Protein AF-A0A3D6C7Y3-F1 (afdb_monomer)

pLDDT: mean 79.07, std 19.81, range [39.28, 98.31]

Secondary structure (DSSP, 8-state):
---PPPP------HHHHHHHHHHHHHHHHHHTTSS------------HHHHHHHHHHHHHHHHHHTT-HHHHHHHHHHHHHH-SSHHHHHHHHHHHHHHHHHH--SHHHHHHHHHHHHHHHHHHHHTTTS--SS-TTTHHHHT--S----HHHHHHHHHHHHHHHHHHHHHHHHHHHHHHHHHHHHHHHHHHHHHHHHHHHHHHHHHHHHHHHHHHHHHH-

Foldseek 3Di:
DDDDDDDDPDDDDPVVVVVVVVVVVVVVVVVVVPDDDDDDPPPDPDPPLLVVLVVLLVVLLVCVVVVVLVSSLVSLVCCLVDRPDPLSNLLSQLLNLLSQLLPDPALVSNVVSVVSNVVSVVVLVVVLVPPPDDDDPCNVVSVDDPRPHDVVSVVSSVVSNVVRVVVVVVVVVVVVVVVVVVVVVVVVVVVVVVVVVVVVVVVVVVVVVVVVVVVVVVVVD

Sequence (221 aa):
MTVRLPKRDIMRTPCDFLKLALTAVMMAVLGAMLSGCALRDFISLEPAAVTSDRAAFESAQAAFLAGNLSSARKTFGRLSAAASLPEIRRSARYGLACADMVQAEDTEGFQTAVESFLQVISDSVNDLGTGLGGDSEASKRSQKSFPKADPVLLARGLSRGMALTCQARKADRKKLSAGQAKEKKWKKERAKMQHLIDTLQHQITVLERIDQERQEKRRVQ

Mean predicted aligned error: 15.57 Å

Nearest PDB structures (foldseek):
  8re8-assembly1_A  TM=7.139E-01  e=1.031E+00  Homo sapiens
  4j8e-assembly1_A  TM=4.055E-01  e=5.910E-01  Rattus norvegicus
  8qn4-assembly1_D  TM=6.972E-01  e=6.125E+00  Escherichia coli K-12

Structure (mmCIF, N/CA/C/O backbone):
data_AF-A0A3D6C7Y3-F1
#
_entry.id   AF-A0A3D6C7Y3-F1
#
loop_
_atom_site.group_PDB
_atom_site.id
_atom_site.type_symbol
_atom_site.label_atom_id
_atom_site.label_alt_id
_atom_site.label_comp_id
_atom_site.label_asym_id
_atom_site.label_entity_id
_atom_site.label_seq_id
_atom_site.pdbx_PDB_ins_code
_atom_site.Cartn_x
_atom_site.Cartn_y
_atom_site.Cartn_z
_atom_site.occupancy
_atom_site.B_iso_or_equiv
_atom_site.auth_seq_id
_atom_site.auth_comp_id
_atom_site.auth_asym_id
_atom_site.auth_atom_id
_atom_site.pdbx_PDB_model_num
ATOM 1 N N . MET A 1 1 ? -59.466 6.194 -12.970 1.00 39.31 1 MET A N 1
ATOM 2 C CA . MET A 1 1 ? -58.570 6.159 -14.145 1.00 39.31 1 MET A CA 1
ATOM 3 C C . MET A 1 1 ? -57.132 6.134 -13.652 1.00 39.31 1 MET A C 1
ATOM 5 O O . MET A 1 1 ? -56.624 7.152 -13.209 1.00 39.31 1 MET A O 1
ATOM 9 N N . THR A 1 2 ? -56.519 4.955 -13.620 1.00 39.28 2 THR A N 1
ATOM 10 C CA . THR A 1 2 ? -55.162 4.721 -13.104 1.00 39.28 2 THR A CA 1
ATOM 11 C C . THR A 1 2 ? -54.246 4.375 -14.273 1.00 39.28 2 THR A C 1
ATOM 13 O O . THR A 1 2 ? -54.358 3.309 -14.873 1.00 39.28 2 THR A O 1
ATOM 16 N N . VAL A 1 3 ? -53.356 5.302 -14.625 1.00 46.69 3 VAL A N 1
ATOM 17 C CA . VAL A 1 3 ? -52.372 5.131 -15.701 1.00 46.69 3 VAL A CA 1
ATOM 18 C C . VAL A 1 3 ? -51.190 4.324 -15.157 1.00 46.69 3 VAL A C 1
ATOM 20 O O . VAL A 1 3 ? -50.471 4.785 -14.273 1.00 46.69 3 VAL A O 1
ATOM 23 N N . ARG A 1 4 ? -50.997 3.100 -15.665 1.00 46.06 4 ARG A N 1
ATOM 24 C CA . ARG A 1 4 ? -49.794 2.286 -15.424 1.00 46.06 4 ARG A CA 1
ATOM 25 C C . ARG A 1 4 ? -48.705 2.701 -16.413 1.00 46.06 4 ARG A C 1
ATOM 27 O O . ARG A 1 4 ? -48.890 2.560 -17.617 1.00 46.06 4 ARG A O 1
ATOM 34 N N . LEU A 1 5 ? -47.569 3.172 -15.904 1.00 48.09 5 LEU A N 1
ATOM 35 C CA . LEU A 1 5 ? -46.358 3.396 -16.698 1.00 48.09 5 LEU A CA 1
ATOM 36 C C . LEU A 1 5 ? -45.548 2.090 -16.843 1.00 48.09 5 LEU A C 1
ATOM 38 O O . LEU A 1 5 ? -45.507 1.293 -15.900 1.00 48.09 5 LEU A O 1
ATOM 42 N N . PRO A 1 6 ? -44.897 1.857 -17.999 1.00 54.91 6 PRO A N 1
ATOM 43 C CA . PRO A 1 6 ? -44.146 0.635 -18.263 1.00 54.91 6 PRO A CA 1
ATOM 44 C C . PRO A 1 6 ? -42.799 0.602 -17.526 1.00 54.91 6 PRO A C 1
ATOM 46 O O . PRO A 1 6 ? -42.062 1.589 -17.474 1.00 54.91 6 PRO A O 1
ATOM 49 N N . LYS A 1 7 ? -42.468 -0.584 -16.997 1.00 48.09 7 LYS A N 1
ATOM 50 C CA . LYS A 1 7 ? -41.145 -0.949 -16.474 1.00 48.09 7 LYS A CA 1
ATOM 51 C C . LYS A 1 7 ? -40.099 -0.797 -17.580 1.00 48.09 7 LYS A C 1
ATOM 53 O O . LYS A 1 7 ? -40.142 -1.507 -18.579 1.00 48.09 7 LYS A O 1
ATOM 58 N N . ARG A 1 8 ? -39.150 0.114 -17.376 1.00 47.12 8 ARG A N 1
ATOM 59 C CA . ARG A 1 8 ? -37.901 0.176 -18.136 1.00 47.12 8 ARG A CA 1
ATOM 60 C C . ARG A 1 8 ? -36.872 -0.712 -17.442 1.00 47.12 8 ARG A C 1
ATOM 62 O O . ARG A 1 8 ? -36.285 -0.305 -16.443 1.00 47.12 8 ARG A O 1
ATOM 69 N N . ASP A 1 9 ? -36.663 -1.908 -17.980 1.00 53.47 9 ASP A N 1
ATOM 70 C CA . ASP A 1 9 ? -35.487 -2.724 -17.680 1.00 53.47 9 ASP A CA 1
ATOM 71 C C . ASP A 1 9 ? -34.279 -2.106 -18.398 1.00 53.47 9 ASP A C 1
ATOM 73 O O . ASP A 1 9 ? -34.023 -2.353 -19.574 1.00 53.47 9 ASP A O 1
ATOM 77 N N . ILE A 1 10 ? -33.565 -1.226 -17.691 1.00 52.97 10 ILE A N 1
ATOM 78 C CA .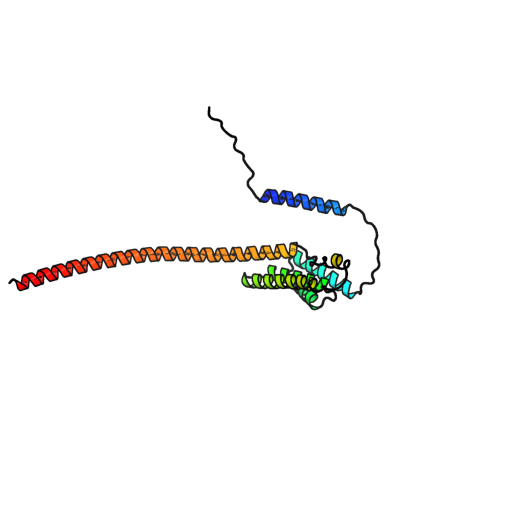 ILE A 1 10 ? -32.315 -0.628 -18.166 1.00 52.97 10 ILE A CA 1
ATOM 79 C C . ILE A 1 10 ? -31.157 -1.468 -17.624 1.00 52.97 10 ILE A C 1
ATOM 81 O O . ILE A 1 10 ? -30.874 -1.488 -16.427 1.00 52.97 10 ILE A O 1
ATOM 85 N N . MET A 1 11 ? -30.554 -2.195 -18.562 1.00 46.12 11 MET A N 1
ATOM 86 C CA . MET A 1 11 ? -29.271 -2.901 -18.553 1.00 46.12 11 MET A CA 1
ATOM 87 C C . MET A 1 11 ? -28.402 -2.733 -17.294 1.00 46.12 11 MET A C 1
ATOM 89 O O . MET A 1 11 ? -27.736 -1.721 -17.075 1.00 46.12 11 MET A O 1
ATOM 93 N N . ARG A 1 12 ? -28.330 -3.817 -16.514 1.00 53.81 12 ARG A N 1
ATOM 94 C CA . ARG A 1 12 ? -27.276 -4.087 -15.534 1.00 53.81 12 ARG A CA 1
ATOM 95 C C . ARG A 1 12 ? -26.098 -4.747 -16.247 1.00 53.81 12 ARG A C 1
ATOM 97 O O . ARG A 1 12 ? -26.165 -5.927 -16.554 1.00 53.81 12 ARG A O 1
ATOM 104 N N . THR A 1 13 ? -25.017 -4.011 -16.465 1.00 56.59 13 THR A N 1
ATOM 105 C CA . THR A 1 13 ? -23.690 -4.262 -15.869 1.00 56.59 13 THR A CA 1
ATOM 106 C C . THR A 1 13 ? -22.622 -3.446 -16.614 1.00 56.59 13 THR A C 1
ATOM 108 O O . THR A 1 13 ? -22.664 -3.331 -17.836 1.00 56.59 13 THR A O 1
ATOM 111 N N . PRO A 1 14 ? -21.623 -2.886 -15.907 1.00 56.28 14 PRO A N 1
ATOM 112 C CA . PRO A 1 14 ? -20.542 -2.101 -16.519 1.00 56.28 14 PRO A CA 1
ATOM 113 C C . PRO A 1 14 ? -19.601 -2.926 -17.422 1.00 56.28 14 PRO A C 1
ATOM 115 O O . PRO A 1 14 ? -18.703 -2.368 -18.048 1.00 56.28 14 PRO A O 1
ATOM 118 N N . CYS A 1 15 ? -19.791 -4.245 -17.509 1.00 55.44 15 CYS A N 1
ATOM 119 C CA . CYS A 1 15 ? -18.957 -5.140 -18.307 1.00 55.44 15 CYS A CA 1
ATOM 120 C C . CYS A 1 15 ? -19.287 -5.113 -19.807 1.00 55.44 15 CYS A C 1
ATOM 122 O O . CYS A 1 15 ? -18.389 -5.342 -20.617 1.00 55.44 15 CYS A O 1
ATOM 124 N N . ASP A 1 16 ? -20.525 -4.798 -20.194 1.00 54.44 16 ASP A N 1
ATOM 125 C CA . ASP A 1 16 ? -20.931 -4.848 -21.606 1.00 54.44 16 ASP A CA 1
ATOM 126 C C . ASP A 1 16 ? -20.504 -3.595 -22.385 1.00 54.44 16 ASP A C 1
ATOM 128 O O . ASP A 1 16 ? -20.113 -3.688 -23.549 1.00 54.44 16 ASP A O 1
ATOM 132 N N . PHE A 1 17 ? -20.427 -2.440 -21.713 1.00 60.09 17 PHE A N 1
ATOM 133 C CA . PHE A 1 17 ? -19.836 -1.224 -22.286 1.00 60.09 17 PHE A CA 1
ATOM 134 C C . PHE A 1 17 ? -18.340 -1.384 -22.581 1.00 60.09 17 PHE A C 1
ATOM 136 O O . PHE A 1 17 ? -17.848 -0.878 -23.590 1.00 60.09 17 PHE A O 1
ATOM 143 N N . LEU A 1 18 ? -17.618 -2.132 -21.739 1.00 63.94 18 LEU A N 1
ATOM 144 C CA . LEU A 1 18 ? -16.188 -2.371 -21.924 1.00 63.94 18 LEU A CA 1
ATOM 145 C C . LEU A 1 18 ? -15.916 -3.283 -23.129 1.00 63.94 18 LEU A C 1
ATOM 147 O O . LEU A 1 18 ? -14.956 -3.059 -23.864 1.00 63.94 18 LEU A O 1
ATOM 151 N N . LYS A 1 19 ? -16.786 -4.273 -23.374 1.00 68.75 19 LYS A N 1
ATOM 152 C CA . LYS A 1 19 ? -16.680 -5.160 -24.542 1.00 68.75 19 LYS A CA 1
ATOM 153 C C . LYS A 1 19 ? -16.925 -4.410 -25.849 1.00 68.75 19 LYS A C 1
ATOM 155 O O . LYS A 1 19 ? -16.157 -4.601 -26.787 1.00 68.75 19 LYS A O 1
ATOM 160 N N . LEU A 1 20 ? -17.925 -3.523 -25.890 1.00 65.69 20 LEU A N 1
ATOM 161 C CA . LEU A 1 20 ? -18.235 -2.738 -27.090 1.00 65.69 20 LEU A CA 1
ATOM 162 C C . LEU A 1 20 ? -17.114 -1.741 -27.436 1.00 65.69 20 LEU A C 1
ATOM 164 O O . LEU A 1 20 ? -16.733 -1.604 -28.601 1.00 65.69 20 LEU A O 1
ATOM 168 N N . ALA A 1 21 ? -16.542 -1.087 -26.417 1.00 68.62 21 ALA A N 1
ATOM 169 C CA . ALA A 1 21 ? -15.419 -0.167 -26.589 1.00 68.62 21 ALA A CA 1
ATOM 170 C C . ALA A 1 21 ? -14.150 -0.892 -27.075 1.00 68.62 21 ALA A C 1
ATOM 172 O O . ALA A 1 21 ? -13.460 -0.400 -27.967 1.00 68.62 21 ALA A O 1
ATOM 173 N N . LEU A 1 22 ? -13.873 -2.092 -26.552 1.00 66.69 22 LEU A N 1
ATOM 174 C CA . LEU A 1 22 ? -12.713 -2.889 -26.955 1.00 66.69 22 LEU A CA 1
ATOM 175 C C . LEU A 1 22 ? -12.826 -3.373 -28.411 1.00 66.69 22 LEU A C 1
ATOM 177 O O . LEU A 1 22 ? -11.847 -3.320 -29.154 1.00 66.69 22 LEU A O 1
ATOM 181 N N . THR A 1 23 ? -14.021 -3.780 -28.852 1.00 72.06 23 THR A N 1
ATOM 182 C CA . THR A 1 23 ? -14.244 -4.188 -30.250 1.00 72.06 23 THR A CA 1
ATOM 183 C C . THR A 1 23 ? -14.098 -3.028 -31.236 1.00 72.06 23 THR A C 1
ATOM 185 O O . THR A 1 23 ? -13.557 -3.223 -32.323 1.00 72.06 23 THR A O 1
ATOM 188 N N . ALA A 1 24 ? -14.504 -1.810 -30.857 1.00 67.31 24 ALA A N 1
ATOM 189 C CA . ALA A 1 24 ? -14.363 -0.632 -31.714 1.00 67.31 24 ALA A CA 1
ATOM 190 C C . ALA A 1 24 ? -12.891 -0.217 -31.904 1.00 67.31 24 ALA A C 1
ATOM 192 O O . ALA A 1 24 ? -12.481 0.117 -33.016 1.00 67.31 24 ALA A O 1
ATOM 193 N N . VAL A 1 25 ? -12.072 -0.304 -30.849 1.00 70.12 25 VAL A N 1
ATOM 194 C CA . VAL A 1 25 ? -10.633 0.008 -30.922 1.00 70.12 25 VAL A CA 1
ATOM 195 C C . VAL A 1 25 ? -9.879 -1.028 -31.762 1.00 70.12 25 VAL A C 1
ATOM 197 O O . VAL A 1 25 ? -9.045 -0.655 -32.583 1.00 70.12 25 VAL A O 1
ATOM 200 N N . MET A 1 26 ? -10.212 -2.317 -31.638 1.00 68.38 26 MET A N 1
ATOM 201 C CA . MET A 1 26 ? -9.570 -3.372 -32.436 1.00 68.38 26 MET A CA 1
ATOM 202 C C . MET A 1 26 ? -9.864 -3.240 -33.938 1.00 68.38 26 MET A C 1
ATOM 204 O O . MET A 1 26 ? -8.968 -3.445 -34.756 1.00 68.38 26 MET A O 1
ATOM 208 N N . MET A 1 27 ? -11.080 -2.826 -34.315 1.00 65.38 27 MET A N 1
ATOM 209 C CA . MET A 1 27 ? -11.428 -2.581 -35.723 1.00 65.38 27 MET A CA 1
ATOM 210 C C . MET A 1 27 ? -10.726 -1.338 -36.296 1.00 65.38 27 MET A C 1
ATOM 212 O O . MET A 1 27 ? -10.331 -1.345 -37.461 1.00 65.38 27 MET A O 1
ATOM 216 N N . ALA A 1 28 ? -10.493 -0.301 -35.483 1.00 58.28 28 ALA A N 1
ATOM 217 C CA . ALA A 1 28 ? -9.734 0.880 -35.902 1.00 58.28 28 ALA A CA 1
ATOM 218 C C . ALA A 1 28 ? -8.243 0.573 -36.147 1.00 58.28 28 ALA A C 1
ATOM 220 O O . ALA A 1 28 ? -7.638 1.128 -37.064 1.00 58.28 28 ALA A O 1
ATOM 221 N N . VAL A 1 29 ? -7.656 -0.349 -35.376 1.00 57.28 29 VAL A N 1
ATOM 222 C CA . VAL A 1 29 ? -6.251 -0.763 -35.537 1.00 57.28 29 VAL A CA 1
ATOM 223 C C . VAL A 1 29 ? -6.059 -1.667 -36.762 1.00 57.28 29 VAL A C 1
ATOM 225 O O . VAL A 1 29 ? -5.055 -1.527 -37.459 1.00 57.28 29 VAL A O 1
ATOM 228 N N . LEU A 1 30 ? -7.030 -2.530 -37.095 1.00 55.56 30 LEU A N 1
ATOM 229 C CA . LEU A 1 30 ? -6.968 -3.327 -38.330 1.00 55.56 30 LEU A CA 1
ATOM 230 C C . LEU A 1 30 ? -7.127 -2.476 -39.604 1.00 55.56 30 LEU A C 1
ATOM 232 O O . LEU A 1 30 ? -6.515 -2.794 -40.621 1.00 55.56 30 LEU A O 1
ATOM 236 N N . GLY A 1 31 ? -7.890 -1.378 -39.555 1.00 55.16 31 GLY A N 1
ATOM 237 C CA . GLY A 1 31 ? -8.045 -0.465 -40.695 1.00 55.16 31 GLY A CA 1
ATOM 238 C C . GLY A 1 31 ? -6.765 0.297 -41.064 1.00 55.16 31 GLY A C 1
ATOM 239 O O . GLY A 1 31 ? -6.530 0.571 -42.239 1.00 55.16 31 GLY A O 1
ATOM 240 N N . ALA A 1 32 ? -5.898 0.585 -40.088 1.00 55.78 32 ALA A N 1
ATOM 241 C CA . ALA A 1 32 ? -4.649 1.324 -40.302 1.00 55.78 32 ALA A CA 1
ATOM 242 C C . ALA A 1 32 ? -3.508 0.477 -40.905 1.00 55.78 32 ALA A C 1
ATOM 244 O O . ALA A 1 32 ? -2.512 1.029 -41.363 1.00 55.78 32 ALA A O 1
ATOM 245 N N . MET A 1 33 ? -3.646 -0.853 -40.933 1.00 53.03 33 MET A N 1
ATOM 246 C CA . MET A 1 33 ? -2.641 -1.775 -41.490 1.00 53.03 33 MET A CA 1
ATOM 247 C C . MET A 1 33 ? -2.827 -2.048 -42.994 1.00 53.03 33 MET A C 1
ATOM 249 O O . MET A 1 33 ? -1.975 -2.683 -43.608 1.00 53.03 33 MET A O 1
ATOM 253 N N . LEU A 1 34 ? -3.916 -1.561 -43.605 1.00 51.00 34 LEU A N 1
ATOM 254 C CA . LEU A 1 34 ? -4.230 -1.771 -45.027 1.00 51.00 34 LEU A CA 1
ATOM 255 C C . LEU A 1 34 ? -3.973 -0.538 -45.913 1.00 51.00 34 LEU A C 1
ATOM 257 O O . LEU A 1 34 ? -4.093 -0.630 -47.133 1.00 51.00 34 LEU A O 1
ATOM 261 N N . SER A 1 35 ? -3.570 0.604 -45.344 1.00 50.94 35 SER A N 1
ATOM 262 C CA . SER A 1 35 ? -3.207 1.795 -46.120 1.00 50.94 35 SER A CA 1
ATOM 263 C C . SER A 1 35 ? -1.692 1.903 -46.321 1.00 50.94 35 SER A C 1
ATOM 265 O O . SER A 1 35 ? -0.993 2.529 -45.531 1.00 50.94 35 SER A O 1
ATOM 267 N N . GLY A 1 36 ? -1.222 1.314 -47.421 1.00 44.41 36 GLY A N 1
ATOM 268 C CA . GLY A 1 36 ? -0.206 1.908 -48.293 1.00 44.41 36 GLY A CA 1
ATOM 269 C C . GLY A 1 36 ? 1.207 2.093 -47.737 1.00 44.41 36 GLY A C 1
ATOM 270 O O . GLY A 1 36 ? 1.536 3.107 -47.127 1.00 44.41 36 GLY A O 1
ATOM 271 N N . CYS A 1 37 ? 2.092 1.175 -48.125 1.00 51.53 37 CYS A N 1
ATOM 272 C CA . CYS A 1 37 ? 3.518 1.432 -48.263 1.00 51.53 37 CYS A CA 1
ATOM 273 C C . CYS A 1 37 ? 3.752 2.618 -49.218 1.00 51.53 37 CYS A C 1
ATOM 275 O O . CYS A 1 37 ? 3.451 2.527 -50.406 1.00 51.53 37 CYS A O 1
ATOM 277 N N . ALA A 1 38 ? 4.345 3.700 -48.719 1.00 46.41 38 ALA A N 1
ATOM 278 C CA . ALA A 1 38 ? 5.026 4.689 -49.544 1.00 46.41 38 ALA A CA 1
ATOM 279 C C . ALA A 1 38 ? 6.377 5.019 -48.899 1.00 46.41 38 ALA A C 1
ATOM 281 O O . ALA A 1 38 ? 6.459 5.674 -47.862 1.00 46.41 38 ALA A O 1
ATOM 282 N N . LEU A 1 39 ? 7.410 4.467 -49.535 1.00 50.72 39 LEU A N 1
ATOM 283 C CA . LEU A 1 39 ? 8.827 4.821 -49.505 1.00 50.72 39 LEU A CA 1
ATOM 284 C C . LEU A 1 39 ? 9.161 6.168 -48.848 1.00 50.72 39 LEU A C 1
ATOM 286 O O . LEU A 1 39 ? 8.838 7.235 -49.372 1.00 50.72 39 LEU A O 1
ATOM 290 N N . ARG A 1 40 ? 9.961 6.105 -47.781 1.00 43.09 40 ARG A N 1
ATOM 291 C CA . ARG A 1 40 ? 10.939 7.153 -47.486 1.00 43.09 40 ARG A CA 1
ATOM 292 C C . ARG A 1 40 ? 12.181 6.534 -46.853 1.00 43.09 40 ARG A C 1
ATOM 294 O O . ARG A 1 40 ? 12.407 6.649 -45.653 1.00 43.09 40 ARG A O 1
ATOM 301 N N . ASP A 1 41 ? 12.975 5.889 -47.702 1.00 41.94 41 ASP A N 1
ATOM 302 C CA . ASP A 1 41 ? 14.384 5.618 -47.436 1.00 41.94 41 ASP A CA 1
ATOM 303 C C . ASP A 1 41 ? 15.127 6.957 -47.366 1.00 41.94 41 ASP A C 1
ATOM 305 O O . ASP A 1 41 ? 15.556 7.525 -48.368 1.00 41.94 41 ASP A O 1
ATOM 309 N N . PHE A 1 42 ? 15.233 7.499 -46.157 1.00 39.94 42 PHE A N 1
ATOM 310 C CA . PHE A 1 42 ? 16.296 8.426 -45.800 1.00 39.94 42 PHE A CA 1
ATOM 311 C C . PHE A 1 42 ? 17.294 7.613 -44.981 1.00 39.94 42 PHE A C 1
ATOM 313 O O . PHE A 1 42 ? 17.057 7.319 -43.811 1.00 39.94 42 PHE A O 1
ATOM 320 N N . ILE A 1 43 ? 18.388 7.206 -45.625 1.00 46.34 43 ILE A N 1
ATOM 321 C CA . ILE A 1 43 ? 19.530 6.563 -44.976 1.00 46.34 43 ILE A CA 1
ATOM 322 C C . ILE A 1 43 ? 20.167 7.611 -44.054 1.00 46.34 43 ILE A C 1
ATOM 324 O O . ILE A 1 43 ? 21.046 8.373 -44.450 1.00 46.34 43 ILE A O 1
ATOM 328 N N . SER A 1 44 ? 19.680 7.683 -42.818 1.00 41.09 44 SER A N 1
ATOM 329 C CA . SER A 1 44 ? 20.428 8.262 -41.711 1.00 41.09 44 SER A CA 1
ATOM 330 C C . SER A 1 44 ? 21.451 7.220 -41.283 1.00 41.09 44 SER A C 1
ATOM 332 O O . SER A 1 44 ? 21.083 6.160 -40.780 1.00 41.09 44 SER A O 1
ATOM 334 N N . LEU A 1 45 ? 22.736 7.521 -41.483 1.00 45.06 45 LEU A N 1
ATOM 335 C CA . LEU A 1 45 ? 23.830 6.882 -40.753 1.00 45.06 45 LEU A CA 1
ATOM 336 C C . LEU A 1 45 ? 23.630 7.179 -39.255 1.00 45.06 45 LEU A C 1
ATOM 338 O O . LEU A 1 45 ? 24.212 8.114 -38.709 1.00 45.06 45 LEU A O 1
ATOM 342 N N . GLU A 1 46 ? 22.755 6.424 -38.593 1.00 49.12 46 GLU A N 1
ATOM 343 C CA . GLU A 1 46 ? 22.727 6.381 -37.138 1.00 49.12 46 GLU A CA 1
ATOM 344 C C . GLU A 1 46 ? 23.920 5.545 -36.656 1.00 49.12 46 GLU A C 1
ATOM 346 O O . GLU A 1 46 ? 24.181 4.461 -37.187 1.00 49.12 46 GLU A O 1
ATOM 351 N N . PRO A 1 47 ? 24.679 6.024 -35.657 1.00 57.53 47 PRO A N 1
ATOM 352 C CA . PRO A 1 47 ? 25.805 5.276 -35.120 1.00 57.53 47 PRO A CA 1
ATOM 353 C C . PRO A 1 47 ? 25.316 3.938 -34.549 1.00 57.53 47 PRO A C 1
ATOM 355 O O . PRO A 1 47 ? 24.302 3.889 -33.857 1.00 57.53 47 PRO A O 1
ATOM 358 N N . ALA A 1 48 ? 26.050 2.847 -34.796 1.00 61.84 48 ALA A N 1
ATOM 359 C CA . ALA A 1 48 ? 25.658 1.478 -34.427 1.00 61.84 48 ALA A CA 1
ATOM 360 C C . ALA A 1 48 ? 25.198 1.322 -32.956 1.00 61.84 48 ALA A C 1
ATOM 362 O O . ALA A 1 48 ? 24.307 0.525 -32.660 1.00 61.84 48 ALA A O 1
ATOM 363 N N . ALA A 1 49 ? 25.739 2.132 -32.039 1.00 62.50 49 ALA A N 1
ATOM 364 C CA . ALA A 1 49 ? 25.329 2.180 -30.634 1.00 62.50 49 ALA A CA 1
ATOM 365 C C . ALA A 1 49 ? 23.847 2.568 -30.428 1.00 62.50 49 ALA A C 1
ATOM 367 O O . ALA A 1 49 ? 23.181 2.006 -29.562 1.00 62.50 49 ALA A O 1
ATOM 368 N N . VAL A 1 50 ? 23.305 3.468 -31.252 1.00 65.88 50 VAL A N 1
ATOM 369 C CA . VAL A 1 50 ? 21.906 3.923 -31.181 1.00 65.88 50 VAL A CA 1
ATOM 370 C C . VAL A 1 50 ? 20.936 2.801 -31.557 1.00 65.88 50 VAL A C 1
ATOM 372 O O . VAL A 1 50 ? 19.942 2.573 -30.865 1.00 65.88 50 VAL A O 1
ATOM 375 N N . THR A 1 51 ? 21.263 2.039 -32.603 1.00 74.56 51 THR A N 1
ATOM 376 C CA . THR A 1 51 ? 20.447 0.894 -33.039 1.00 74.56 51 THR A CA 1
ATOM 377 C C . THR A 1 51 ? 20.440 -0.237 -32.002 1.00 74.56 51 THR A C 1
ATOM 379 O O . THR A 1 51 ? 19.403 -0.858 -31.765 1.00 74.56 51 THR A O 1
ATOM 382 N N . SER A 1 52 ? 21.568 -0.443 -31.310 1.00 85.44 52 SER A N 1
ATOM 383 C CA . SER A 1 52 ? 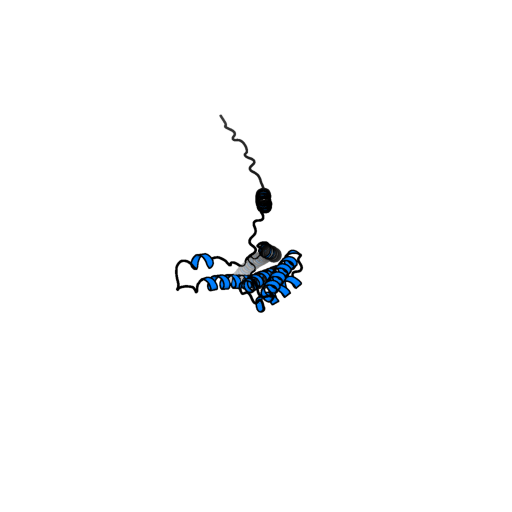21.715 -1.441 -30.244 1.00 85.44 52 SER A CA 1
ATOM 384 C C . SER A 1 52 ? 20.894 -1.095 -28.996 1.00 85.44 52 SER A C 1
ATOM 386 O O . SER A 1 52 ? 20.181 -1.950 -28.465 1.00 85.44 52 SER A O 1
ATOM 388 N N . ASP A 1 53 ? 20.920 0.169 -28.554 1.00 87.88 53 ASP A N 1
ATOM 389 C CA . ASP A 1 53 ? 20.136 0.628 -27.398 1.00 87.88 53 ASP A CA 1
ATOM 390 C C . ASP A 1 53 ? 18.627 0.498 -27.645 1.00 87.88 53 ASP A C 1
ATOM 392 O O . ASP A 1 53 ? 17.875 0.096 -26.751 1.00 87.88 53 ASP A O 1
ATOM 396 N N . ARG A 1 54 ? 18.180 0.784 -28.873 1.00 86.75 54 ARG A N 1
ATOM 397 C CA . ARG A 1 54 ? 16.773 0.660 -29.263 1.00 86.75 54 ARG A CA 1
ATOM 398 C C . ARG A 1 54 ? 16.312 -0.796 -29.313 1.00 86.75 54 ARG A C 1
ATOM 400 O O . ARG A 1 54 ? 15.287 -1.120 -28.718 1.00 86.75 54 ARG A O 1
ATOM 407 N N . ALA A 1 55 ? 17.094 -1.680 -29.932 1.00 88.88 55 ALA A N 1
ATOM 408 C CA . ALA A 1 55 ? 16.796 -3.112 -29.960 1.00 88.88 55 ALA A CA 1
ATOM 409 C C . ALA A 1 55 ? 16.769 -3.719 -28.544 1.00 88.88 55 ALA A C 1
ATOM 411 O O . ALA A 1 55 ? 15.899 -4.527 -28.213 1.00 88.88 55 ALA A O 1
ATOM 412 N N . ALA A 1 56 ? 17.685 -3.293 -27.667 1.00 91.69 56 ALA A N 1
ATOM 413 C CA . ALA A 1 56 ? 17.691 -3.712 -26.270 1.00 91.69 56 ALA A CA 1
ATOM 414 C C . ALA A 1 56 ? 16.447 -3.227 -25.506 1.00 91.69 56 ALA A C 1
ATOM 416 O O . ALA A 1 56 ? 15.933 -3.952 -24.653 1.00 91.69 56 ALA A O 1
ATOM 417 N N . PHE A 1 57 ? 15.953 -2.024 -25.807 1.00 91.50 57 PHE A N 1
ATOM 418 C CA . PHE A 1 57 ? 14.733 -1.490 -25.207 1.00 91.50 57 PHE A CA 1
ATOM 419 C C . PHE A 1 57 ? 13.485 -2.267 -25.646 1.00 91.50 57 PHE A C 1
ATOM 421 O O . PHE A 1 57 ? 12.687 -2.669 -24.800 1.00 91.50 57 PHE A O 1
ATOM 428 N N . GLU A 1 58 ? 13.344 -2.544 -26.943 1.00 91.31 58 GLU A N 1
ATOM 429 C CA . GLU A 1 58 ? 12.236 -3.343 -27.488 1.00 91.31 58 GLU A CA 1
ATOM 430 C C . GLU A 1 58 ? 12.253 -4.779 -26.935 1.00 91.31 58 GLU A C 1
ATOM 432 O O . GLU A 1 58 ? 11.222 -5.303 -26.512 1.00 91.31 58 GLU A O 1
ATOM 437 N N . SER A 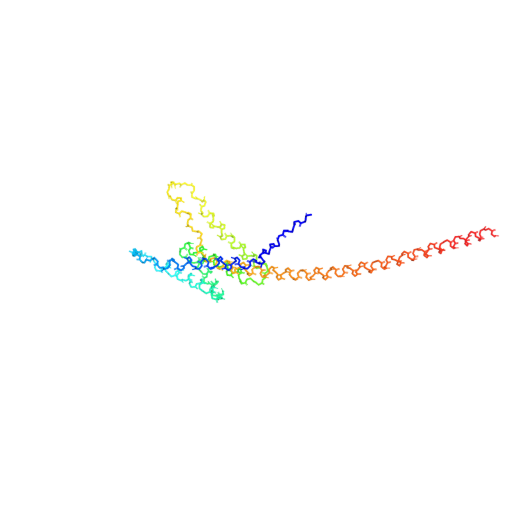1 59 ? 13.439 -5.384 -26.814 1.00 92.69 59 SER A N 1
ATOM 438 C CA . SER A 1 59 ? 13.620 -6.685 -26.157 1.00 92.69 59 SER A CA 1
ATOM 439 C C . SER A 1 59 ? 13.202 -6.663 -24.679 1.00 92.69 59 SER A C 1
ATOM 441 O O . SER A 1 59 ? 12.530 -7.581 -24.203 1.00 92.69 59 SER A O 1
ATOM 443 N N . ALA A 1 60 ? 13.522 -5.592 -23.943 1.00 93.25 60 ALA A N 1
ATOM 444 C CA . ALA A 1 60 ? 13.093 -5.430 -22.553 1.00 93.25 60 ALA A CA 1
ATOM 445 C C . ALA A 1 60 ? 11.568 -5.296 -22.422 1.00 93.25 60 ALA A C 1
ATOM 447 O O . ALA A 1 60 ? 10.977 -5.891 -21.517 1.00 93.25 60 ALA A O 1
ATOM 448 N N . GLN A 1 61 ? 10.921 -4.566 -23.337 1.00 92.56 61 GLN A N 1
ATOM 449 C CA . GLN A 1 61 ? 9.460 -4.481 -23.391 1.00 92.56 61 GLN A CA 1
ATOM 450 C C . GLN A 1 61 ? 8.832 -5.847 -23.676 1.00 92.56 61 GLN A C 1
ATOM 452 O O . GLN A 1 61 ? 7.932 -6.265 -22.948 1.00 92.56 61 GLN A O 1
ATOM 457 N N . ALA A 1 62 ? 9.346 -6.584 -24.662 1.00 92.56 62 ALA A N 1
ATOM 458 C CA . ALA A 1 62 ? 8.871 -7.929 -24.968 1.00 92.56 62 ALA A CA 1
ATOM 459 C C . ALA A 1 62 ? 9.020 -8.874 -23.761 1.00 92.56 62 ALA A C 1
ATOM 461 O O . ALA A 1 62 ? 8.075 -9.580 -23.407 1.00 92.56 62 ALA A O 1
ATOM 462 N N . ALA A 1 63 ? 10.164 -8.835 -23.067 1.00 94.00 63 ALA A N 1
ATOM 463 C CA . ALA A 1 63 ? 10.393 -9.614 -21.851 1.00 94.00 63 ALA A CA 1
ATOM 464 C C . ALA A 1 63 ? 9.406 -9.251 -20.729 1.00 94.00 63 ALA A C 1
ATOM 466 O O . ALA A 1 63 ? 8.883 -10.142 -20.057 1.00 94.00 63 ALA A O 1
ATOM 467 N N . PHE A 1 64 ? 9.104 -7.962 -20.546 1.00 95.38 64 PHE A N 1
ATOM 468 C CA . PHE A 1 64 ? 8.117 -7.514 -19.565 1.00 95.38 64 PHE A CA 1
ATOM 469 C C . PHE A 1 64 ? 6.720 -8.044 -19.895 1.00 95.38 64 PHE A C 1
ATOM 471 O O . PHE A 1 64 ? 6.030 -8.579 -19.023 1.00 95.38 64 PHE A O 1
ATOM 478 N N . LEU A 1 65 ? 6.294 -7.906 -21.152 1.00 92.19 65 LEU A N 1
ATOM 479 C CA . LEU A 1 65 ? 4.976 -8.350 -21.604 1.00 92.19 65 LEU A CA 1
ATOM 480 C C . LEU A 1 65 ? 4.834 -9.870 -21.463 1.00 92.19 65 LEU A C 1
ATOM 482 O O . LEU A 1 65 ? 3.830 -10.337 -20.921 1.00 92.19 65 LEU A O 1
ATOM 486 N N . ALA A 1 66 ? 5.891 -10.620 -21.786 1.00 93.25 66 ALA A N 1
ATOM 487 C CA . ALA A 1 66 ? 5.989 -12.061 -21.554 1.00 93.25 66 ALA A CA 1
ATOM 488 C C . ALA A 1 66 ? 6.002 -12.461 -20.062 1.00 93.25 66 ALA A C 1
ATOM 490 O O . ALA A 1 66 ? 5.933 -13.643 -19.737 1.00 93.25 66 ALA A O 1
ATOM 491 N N . GLY A 1 67 ? 6.077 -11.501 -19.133 1.00 91.81 67 GLY A N 1
ATOM 492 C CA . GLY A 1 67 ? 6.108 -11.751 -17.691 1.00 91.81 67 GLY A CA 1
ATOM 493 C C . GLY A 1 67 ? 7.494 -12.091 -17.139 1.00 91.81 67 GLY A C 1
ATOM 494 O O . GLY A 1 67 ? 7.618 -12.359 -15.946 1.00 91.81 67 GLY A O 1
ATOM 495 N N . ASN A 1 68 ? 8.548 -12.025 -17.955 1.00 95.56 68 ASN A N 1
ATOM 496 C CA . ASN A 1 68 ? 9.930 -12.155 -17.499 1.00 95.56 68 ASN A CA 1
ATOM 497 C C . ASN A 1 68 ? 10.429 -10.823 -16.913 1.00 95.56 68 ASN A C 1
ATOM 499 O O . ASN A 1 68 ? 11.267 -10.116 -17.481 1.00 95.56 68 ASN A O 1
ATOM 503 N N . LEU A 1 69 ? 9.868 -10.473 -15.754 1.00 93.94 69 LEU A N 1
ATOM 504 C CA . LEU A 1 69 ? 10.086 -9.183 -15.100 1.00 93.94 69 LEU A CA 1
ATOM 505 C C . LEU A 1 69 ? 11.537 -8.990 -14.649 1.00 93.94 69 LEU A C 1
ATOM 507 O O . LEU A 1 69 ? 12.055 -7.885 -14.749 1.00 93.94 69 LEU A O 1
ATOM 511 N N . SER A 1 70 ? 12.220 -10.051 -14.211 1.00 94.56 70 SER A N 1
ATOM 512 C CA . SER A 1 70 ? 13.613 -9.969 -13.750 1.00 94.56 70 SER A CA 1
ATOM 513 C C . SER A 1 70 ? 14.565 -9.604 -14.888 1.00 94.56 70 SER A C 1
ATOM 515 O O . SER A 1 70 ? 15.427 -8.738 -14.728 1.00 94.56 70 SER A O 1
ATOM 517 N N . SER A 1 71 ? 14.377 -10.217 -16.063 1.00 94.00 71 SER A N 1
ATOM 518 C CA . SER A 1 71 ? 15.152 -9.876 -17.258 1.00 94.00 71 SER A CA 1
ATOM 519 C C . SER A 1 71 ? 14.833 -8.463 -17.744 1.00 94.00 71 SER A C 1
ATOM 521 O O . SER A 1 71 ? 15.749 -7.694 -18.034 1.00 94.00 71 SER A O 1
ATOM 523 N N . ALA A 1 72 ? 13.548 -8.099 -17.794 1.00 94.50 72 ALA A N 1
ATOM 524 C CA . ALA A 1 72 ? 13.120 -6.765 -18.206 1.00 94.50 72 ALA A CA 1
ATOM 525 C C . ALA A 1 72 ? 13.700 -5.676 -17.293 1.00 94.50 72 ALA A C 1
ATOM 527 O O . ALA A 1 72 ? 14.301 -4.722 -17.780 1.00 94.50 72 ALA A O 1
ATOM 528 N N . ARG A 1 73 ? 13.608 -5.861 -15.972 1.00 95.44 73 ARG A N 1
ATOM 529 C CA . ARG A 1 73 ? 14.152 -4.948 -14.960 1.00 95.44 73 ARG A CA 1
ATOM 530 C C . ARG A 1 73 ? 15.653 -4.743 -15.125 1.00 95.44 73 ARG A C 1
ATOM 532 O O . ARG A 1 73 ? 16.111 -3.605 -15.140 1.00 95.44 73 ARG A O 1
ATOM 539 N N . LYS A 1 74 ? 16.422 -5.823 -15.309 1.00 95.81 74 LYS A N 1
ATOM 540 C CA . LYS A 1 74 ? 17.875 -5.740 -15.523 1.00 95.81 74 LYS A CA 1
ATOM 541 C C . LYS A 1 74 ? 18.215 -4.940 -16.784 1.00 95.81 74 LYS A C 1
ATOM 543 O O . LYS A 1 74 ? 19.094 -4.078 -16.745 1.00 95.81 74 LYS A O 1
ATOM 548 N N . THR A 1 75 ? 17.516 -5.195 -17.891 1.00 94.38 75 THR A N 1
ATOM 549 C CA . THR A 1 75 ? 17.763 -4.487 -19.154 1.00 94.38 75 THR A CA 1
ATOM 550 C C . THR A 1 75 ? 17.328 -3.024 -19.081 1.00 94.38 75 THR A C 1
ATOM 552 O O . THR A 1 75 ? 18.100 -2.157 -19.488 1.00 94.38 75 THR A O 1
ATOM 555 N N . PHE A 1 76 ? 16.162 -2.722 -18.502 1.00 94.75 76 PHE A N 1
ATOM 556 C CA . PHE A 1 76 ? 15.725 -1.343 -18.270 1.00 94.75 76 PHE A CA 1
ATOM 557 C C . PHE A 1 76 ? 16.675 -0.592 -17.336 1.00 94.75 76 PHE A C 1
ATOM 559 O O . PHE A 1 76 ? 17.051 0.534 -17.645 1.00 94.75 76 PHE A O 1
ATOM 566 N N . GLY A 1 77 ? 17.147 -1.226 -16.259 1.00 95.00 77 GLY A N 1
ATOM 567 C CA . GLY A 1 77 ? 18.148 -0.658 -15.355 1.00 95.00 77 GLY A CA 1
ATOM 568 C C . GLY A 1 77 ? 19.430 -0.276 -16.091 1.00 95.00 77 GLY A C 1
ATOM 569 O O . GLY A 1 77 ? 19.863 0.875 -16.032 1.00 95.00 77 GLY A O 1
ATOM 570 N N . ARG A 1 78 ? 19.983 -1.201 -16.886 1.00 95.50 78 ARG A N 1
ATOM 571 C CA . ARG A 1 78 ? 21.177 -0.942 -17.706 1.00 95.50 78 ARG A CA 1
ATOM 572 C C . ARG A 1 78 ? 20.966 0.220 -18.678 1.00 95.50 78 ARG A C 1
ATOM 574 O O . ARG A 1 78 ? 21.803 1.116 -18.743 1.00 95.50 78 ARG A O 1
ATOM 581 N N . LEU A 1 79 ? 19.854 0.224 -19.415 1.00 93.12 79 LEU A N 1
ATOM 582 C CA . LEU A 1 79 ? 19.547 1.275 -20.390 1.00 93.12 79 LEU A CA 1
ATOM 583 C C . LEU A 1 79 ? 19.302 2.630 -19.714 1.00 93.12 79 LEU A C 1
ATOM 585 O O . LEU A 1 79 ? 19.740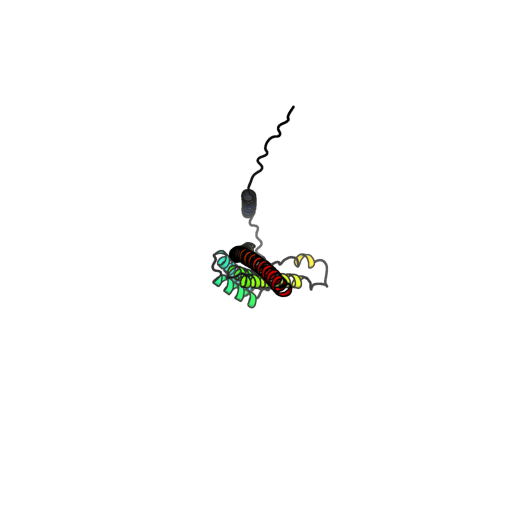 3.661 -20.211 1.00 93.12 79 LEU A O 1
ATOM 589 N N . SER A 1 80 ? 18.669 2.646 -18.543 1.00 91.81 80 SER A N 1
ATOM 590 C CA . SER A 1 80 ? 18.412 3.876 -17.792 1.00 91.81 80 SER A CA 1
ATOM 591 C C . SER A 1 80 ? 19.684 4.563 -17.272 1.00 91.81 80 SER A C 1
ATOM 593 O O . SER A 1 80 ? 19.671 5.776 -17.042 1.00 91.81 80 SER A O 1
ATOM 595 N N . ALA A 1 81 ? 20.776 3.807 -17.115 1.00 91.19 81 ALA A N 1
ATOM 596 C CA . ALA A 1 81 ? 22.075 4.311 -16.680 1.00 91.19 81 ALA A CA 1
ATOM 597 C C . ALA A 1 81 ? 23.013 4.625 -17.857 1.00 91.19 81 ALA A C 1
ATOM 599 O O . ALA A 1 81 ? 23.669 5.662 -17.854 1.00 91.19 81 ALA A O 1
ATOM 600 N N . ALA A 1 82 ? 23.068 3.741 -18.860 1.00 89.62 82 ALA A N 1
ATOM 601 C CA . ALA A 1 82 ? 24.126 3.737 -19.872 1.00 89.62 82 ALA A CA 1
ATOM 602 C C . ALA A 1 82 ? 23.661 4.043 -21.306 1.00 89.62 82 ALA A C 1
ATOM 604 O O . ALA A 1 82 ? 24.508 4.112 -22.192 1.00 89.62 82 ALA A O 1
ATOM 605 N N . ALA A 1 83 ? 22.356 4.216 -21.567 1.00 88.81 83 ALA A N 1
ATOM 606 C CA . ALA A 1 83 ? 21.891 4.480 -22.931 1.00 88.81 83 ALA A CA 1
ATOM 607 C C . ALA A 1 83 ? 22.429 5.817 -23.453 1.00 88.81 83 ALA A C 1
ATOM 609 O O . ALA A 1 83 ? 22.354 6.847 -22.767 1.00 88.81 83 ALA A O 1
ATOM 610 N N . SER A 1 84 ? 22.918 5.802 -24.692 1.00 85.56 84 SER A N 1
ATOM 611 C CA . SER A 1 84 ? 23.511 6.971 -25.350 1.00 85.56 84 SER A CA 1
ATOM 612 C C . SER A 1 84 ? 22.451 8.026 -25.670 1.00 85.56 84 SER A C 1
ATOM 614 O O . SER A 1 84 ? 22.700 9.222 -25.530 1.00 85.56 84 SER A O 1
ATOM 616 N N . LEU A 1 85 ? 21.238 7.586 -26.025 1.00 83.56 85 LEU A N 1
ATOM 617 C CA . LEU A 1 85 ? 20.114 8.476 -26.304 1.00 83.56 85 LEU A CA 1
ATOM 618 C C . LEU A 1 85 ? 19.336 8.849 -25.030 1.00 83.56 85 LEU A C 1
ATOM 620 O O . LEU A 1 85 ? 18.859 7.953 -24.323 1.00 83.56 85 LEU A O 1
ATOM 624 N N . PRO A 1 86 ? 19.102 10.151 -24.765 1.00 83.06 86 PRO A N 1
ATOM 625 C CA . PRO A 1 86 ? 18.335 10.592 -23.600 1.00 83.06 86 PRO A CA 1
ATOM 626 C C . PRO A 1 86 ? 16.877 10.108 -23.643 1.00 83.06 86 PRO A C 1
ATOM 628 O O . PRO A 1 86 ? 16.304 9.791 -22.603 1.00 83.06 86 PRO A O 1
ATOM 631 N N . GLU A 1 87 ? 16.283 9.969 -24.832 1.00 83.69 87 GLU A N 1
ATOM 632 C CA . GLU A 1 87 ? 14.919 9.445 -24.998 1.00 83.69 87 GLU A CA 1
ATOM 633 C C . GLU A 1 87 ? 14.787 7.980 -24.567 1.00 83.69 87 GLU A C 1
ATOM 635 O O . GLU A 1 87 ? 13.853 7.625 -23.841 1.00 83.69 87 GLU A O 1
ATOM 640 N N . ILE A 1 88 ? 15.742 7.133 -24.971 1.00 86.69 88 ILE A N 1
ATOM 641 C CA . ILE A 1 88 ? 15.783 5.720 -24.568 1.00 86.69 88 ILE A CA 1
ATOM 642 C C . ILE A 1 88 ? 16.044 5.630 -23.071 1.00 86.69 88 ILE A C 1
ATOM 644 O O . ILE A 1 88 ? 15.388 4.854 -22.384 1.00 86.69 88 ILE A O 1
ATOM 648 N N . ARG A 1 89 ? 16.935 6.471 -22.538 1.00 88.94 89 ARG A N 1
ATOM 649 C CA . ARG A 1 89 ? 17.225 6.527 -21.103 1.00 88.94 89 ARG A CA 1
ATOM 650 C C . ARG A 1 89 ? 15.976 6.853 -20.279 1.00 88.94 89 ARG A C 1
ATOM 652 O O . ARG A 1 89 ? 15.684 6.145 -19.317 1.00 88.94 89 ARG A O 1
ATOM 659 N N . ARG A 1 90 ? 15.207 7.874 -20.679 1.00 85.94 90 ARG A N 1
ATOM 660 C CA . ARG A 1 90 ? 13.934 8.250 -20.032 1.00 85.94 90 ARG A CA 1
ATOM 661 C C . ARG A 1 90 ? 12.887 7.142 -20.146 1.00 85.94 90 ARG A C 1
ATOM 663 O O . ARG A 1 90 ? 12.287 6.756 -19.146 1.00 85.94 90 ARG A O 1
ATOM 670 N N . SER A 1 91 ? 12.724 6.570 -21.337 1.00 88.19 91 SER A N 1
ATOM 671 C CA . SER A 1 91 ? 11.782 5.465 -21.566 1.00 88.19 91 SER A CA 1
ATOM 672 C C . SER A 1 91 ? 12.166 4.207 -20.777 1.00 88.19 91 SER A C 1
ATOM 674 O O . SER A 1 91 ? 11.299 3.498 -20.269 1.00 88.19 91 SER A O 1
ATOM 676 N N . ALA A 1 92 ? 13.463 3.947 -20.606 1.00 91.56 92 ALA A N 1
ATOM 677 C CA . ALA A 1 92 ? 13.973 2.854 -19.791 1.00 91.56 92 ALA A CA 1
ATOM 678 C C . ALA A 1 92 ? 13.743 3.090 -18.293 1.00 91.56 92 ALA A C 1
ATOM 680 O O . ALA A 1 92 ? 13.349 2.152 -17.608 1.00 91.56 92 ALA A O 1
ATOM 681 N N . ARG A 1 93 ? 13.897 4.323 -17.782 1.00 91.06 93 ARG A N 1
ATOM 682 C CA . ARG A 1 93 ? 13.508 4.663 -16.395 1.00 91.06 93 ARG A CA 1
ATOM 683 C C . ARG A 1 93 ? 12.019 4.426 -16.150 1.00 91.06 93 ARG A C 1
ATOM 685 O O . ARG A 1 93 ? 11.653 3.861 -15.126 1.00 91.06 93 ARG A O 1
ATOM 692 N N . TYR A 1 94 ? 11.174 4.791 -17.113 1.00 90.94 94 TYR A N 1
ATOM 693 C CA . TYR A 1 94 ? 9.740 4.506 -17.051 1.00 90.94 94 TYR A CA 1
ATOM 694 C C . TYR A 1 94 ? 9.463 2.995 -16.983 1.00 90.94 94 TYR A C 1
ATOM 696 O O . TYR A 1 94 ? 8.720 2.532 -16.117 1.00 90.94 94 TYR A O 1
ATOM 704 N N . GLY A 1 95 ? 10.076 2.215 -17.882 1.00 92.00 95 GLY A N 1
ATOM 705 C CA . GLY A 1 95 ? 9.932 0.757 -17.909 1.00 92.00 95 GLY A CA 1
ATOM 706 C C . GLY A 1 95 ? 10.443 0.088 -16.631 1.00 92.00 95 GLY A C 1
ATOM 707 O O . GLY A 1 95 ? 9.815 -0.847 -16.136 1.00 92.00 95 GLY A O 1
ATOM 708 N N . LEU A 1 96 ? 11.534 0.608 -16.061 1.00 94.62 96 LEU A N 1
ATOM 709 C CA . LEU A 1 96 ? 12.099 0.154 -14.793 1.00 94.62 96 LEU A CA 1
ATOM 710 C C . LEU A 1 96 ? 11.112 0.354 -13.640 1.00 94.62 96 LEU A C 1
ATOM 712 O O . LEU A 1 96 ? 10.780 -0.612 -12.961 1.00 94.62 96 LEU A O 1
ATOM 716 N N . ALA A 1 97 ? 10.572 1.565 -13.486 1.00 93.38 97 ALA A N 1
ATOM 717 C CA . ALA A 1 97 ? 9.601 1.855 -12.435 1.00 93.38 97 ALA A CA 1
ATOM 718 C C . ALA A 1 97 ? 8.324 1.004 -12.583 1.00 93.38 97 ALA A C 1
ATOM 720 O O . ALA A 1 97 ? 7.767 0.527 -11.596 1.00 93.38 97 ALA A O 1
ATOM 721 N N . CYS A 1 98 ? 7.888 0.724 -13.818 1.00 93.44 98 CYS A N 1
ATOM 722 C CA . CYS A 1 98 ? 6.791 -0.216 -14.065 1.00 93.44 98 CYS A CA 1
ATOM 723 C C . CYS A 1 98 ? 7.136 -1.653 -13.650 1.00 93.44 98 CYS A C 1
ATOM 725 O O . CYS A 1 98 ? 6.287 -2.344 -13.087 1.00 93.44 98 CYS A O 1
ATOM 727 N N . ALA A 1 99 ? 8.361 -2.117 -13.903 1.00 94.94 99 ALA A N 1
ATOM 728 C CA . ALA A 1 99 ? 8.821 -3.431 -13.453 1.00 94.94 99 ALA A CA 1
ATOM 729 C C . ALA A 1 99 ? 8.870 -3.520 -11.927 1.00 94.94 99 ALA A C 1
ATOM 731 O O . ALA A 1 99 ? 8.376 -4.502 -11.374 1.00 94.94 99 ALA A O 1
ATOM 732 N N . ASP A 1 100 ? 9.364 -2.479 -11.260 1.00 95.38 100 ASP A N 1
ATOM 733 C CA . ASP A 1 100 ? 9.397 -2.398 -9.800 1.00 95.38 100 ASP A CA 1
ATOM 734 C C . ASP A 1 100 ? 7.976 -2.422 -9.208 1.00 95.38 100 ASP A C 1
ATOM 736 O O . ASP A 1 100 ? 7.704 -3.192 -8.288 1.00 95.38 100 ASP A O 1
ATOM 740 N N . MET A 1 101 ? 7.026 -1.689 -9.806 1.00 95.31 101 MET A N 1
ATOM 741 C CA . MET A 1 101 ? 5.612 -1.723 -9.405 1.00 95.31 101 MET A CA 1
ATOM 742 C C . MET A 1 101 ? 4.995 -3.126 -9.515 1.00 95.31 101 MET A C 1
ATOM 744 O O . MET A 1 101 ? 4.231 -3.539 -8.643 1.00 95.31 101 MET A O 1
ATOM 748 N N . VAL A 1 102 ? 5.292 -3.877 -10.582 1.00 95.75 102 VAL A N 1
ATOM 749 C CA . VAL A 1 102 ? 4.750 -5.238 -10.746 1.00 95.75 102 VAL A CA 1
ATOM 750 C C . VAL A 1 102 ? 5.435 -6.235 -9.805 1.00 95.75 102 VAL A C 1
ATOM 752 O O . VAL A 1 102 ? 4.776 -7.157 -9.320 1.00 95.75 102 VAL A O 1
ATOM 755 N N . GLN A 1 103 ? 6.731 -6.062 -9.538 1.00 95.25 103 GLN A N 1
ATOM 756 C CA . GLN A 1 103 ? 7.505 -6.939 -8.654 1.00 95.25 103 GLN A CA 1
ATOM 757 C C . GLN A 1 103 ? 7.292 -6.667 -7.161 1.00 95.25 103 GLN A C 1
ATOM 759 O O . GLN A 1 103 ? 7.693 -7.496 -6.351 1.00 95.25 103 GLN A O 1
ATOM 764 N N . ALA A 1 104 ? 6.649 -5.559 -6.790 1.00 95.88 104 ALA A N 1
ATOM 765 C CA . ALA A 1 104 ? 6.373 -5.239 -5.397 1.00 95.88 104 ALA A CA 1
ATOM 766 C C . ALA A 1 104 ? 5.630 -6.379 -4.667 1.00 95.88 104 ALA A C 1
ATOM 768 O O . ALA A 1 104 ? 4.587 -6.888 -5.115 1.00 95.88 104 ALA A O 1
ATOM 769 N N . GLU A 1 105 ? 6.187 -6.778 -3.525 1.00 93.88 105 GLU A N 1
ATOM 770 C CA . GLU A 1 105 ? 5.651 -7.843 -2.673 1.00 93.88 105 GLU A CA 1
ATOM 771 C C . GLU A 1 105 ? 4.568 -7.325 -1.723 1.00 93.88 105 GLU A C 1
ATOM 773 O O . GLU A 1 105 ? 3.577 -8.017 -1.480 1.00 93.88 105 GLU A O 1
ATOM 778 N N . ASP A 1 106 ? 4.718 -6.088 -1.256 1.00 94.00 106 ASP A N 1
ATOM 779 C CA . ASP A 1 106 ? 3.832 -5.432 -0.304 1.00 94.00 106 ASP A CA 1
ATOM 780 C C . ASP A 1 106 ? 3.423 -4.022 -0.766 1.00 94.00 106 ASP A C 1
ATOM 782 O O . ASP A 1 106 ? 3.819 -3.523 -1.824 1.00 94.00 106 ASP A O 1
ATOM 786 N N . THR A 1 107 ? 2.556 -3.384 0.021 1.00 93.06 107 THR A N 1
ATOM 787 C CA . THR A 1 107 ? 2.051 -2.038 -0.271 1.00 93.06 107 THR A CA 1
ATOM 788 C C . THR A 1 107 ? 3.115 -0.952 -0.149 1.00 93.06 107 THR A C 1
ATOM 790 O O . THR A 1 107 ? 2.988 0.065 -0.823 1.00 93.06 107 THR A O 1
ATOM 793 N N . GLU A 1 108 ? 4.132 -1.150 0.689 1.00 93.25 108 GLU A N 1
ATOM 794 C CA . GLU A 1 108 ? 5.186 -0.162 0.937 1.00 93.25 108 GLU A CA 1
ATOM 795 C C . GLU A 1 108 ? 6.163 -0.125 -0.241 1.00 93.25 108 GLU A C 1
ATOM 797 O O . GLU A 1 108 ? 6.340 0.918 -0.865 1.00 93.25 108 GLU A O 1
ATOM 802 N N . GLY A 1 109 ? 6.675 -1.285 -0.658 1.00 92.88 109 GLY A N 1
ATOM 803 C CA . GLY A 1 109 ? 7.504 -1.424 -1.851 1.00 92.88 109 GLY A CA 1
ATOM 804 C C . GLY A 1 109 ? 6.775 -0.988 -3.123 1.00 92.88 109 GLY A C 1
ATOM 805 O O . GLY A 1 109 ? 7.380 -0.379 -4.006 1.00 92.88 109 GLY A O 1
ATOM 806 N N . PHE A 1 110 ? 5.459 -1.219 -3.208 1.00 94.94 110 PHE A N 1
ATOM 807 C CA . PHE A 1 110 ? 4.653 -0.678 -4.304 1.00 94.94 110 PHE A CA 1
ATOM 808 C C . PHE A 1 110 ? 4.609 0.855 -4.277 1.00 94.94 110 PHE A C 1
ATOM 810 O O . PHE A 1 110 ? 4.763 1.487 -5.320 1.00 94.94 110 PHE A O 1
ATOM 817 N N . GLN A 1 111 ? 4.417 1.459 -3.102 1.00 93.75 111 GLN A N 1
ATOM 818 C CA . GLN A 1 111 ? 4.393 2.912 -2.952 1.00 93.75 111 GLN A CA 1
ATOM 819 C C . GLN A 1 111 ? 5.735 3.539 -3.353 1.00 93.75 111 GLN A C 1
ATOM 821 O O . GLN A 1 111 ? 5.742 4.471 -4.155 1.00 93.75 111 GLN A O 1
ATOM 826 N N . THR A 1 112 ? 6.861 2.986 -2.898 1.00 93.94 112 THR A N 1
ATOM 827 C CA . THR A 1 112 ? 8.201 3.454 -3.292 1.00 93.94 112 THR A CA 1
ATOM 828 C C . THR A 1 112 ? 8.415 3.379 -4.808 1.00 93.94 112 THR A C 1
ATOM 830 O O . THR A 1 112 ? 8.993 4.287 -5.414 1.00 93.94 112 THR A O 1
ATOM 833 N N . ALA A 1 113 ? 7.912 2.324 -5.458 1.00 93.25 113 ALA A N 1
ATOM 834 C CA . ALA A 1 113 ? 7.976 2.195 -6.913 1.00 93.25 113 ALA A CA 1
ATOM 835 C C . ALA A 1 113 ? 7.114 3.250 -7.635 1.00 93.25 113 ALA A C 1
ATOM 837 O O . ALA A 1 113 ? 7.539 3.805 -8.651 1.00 93.25 113 ALA A O 1
ATOM 838 N N . VAL A 1 114 ? 5.929 3.573 -7.103 1.00 93.19 114 VAL A N 1
ATOM 839 C CA . VAL A 1 114 ? 5.071 4.651 -7.627 1.00 93.19 114 VAL A CA 1
ATOM 840 C C . VAL A 1 114 ? 5.720 6.023 -7.441 1.00 93.19 114 VAL A C 1
ATOM 842 O O . VAL A 1 114 ? 5.672 6.844 -8.351 1.00 93.19 114 VAL A O 1
ATOM 845 N N . GLU A 1 115 ? 6.356 6.287 -6.304 1.00 91.81 115 GLU A N 1
ATOM 846 C CA . GLU A 1 115 ? 7.075 7.546 -6.065 1.00 91.81 115 GLU A CA 1
ATOM 847 C C . GLU A 1 115 ? 8.233 7.718 -7.054 1.00 91.81 115 GLU A C 1
ATOM 849 O O . GLU A 1 115 ? 8.356 8.764 -7.693 1.00 91.81 115 GLU A O 1
ATOM 854 N N . SER A 1 116 ? 9.003 6.650 -7.282 1.00 89.12 116 SER A N 1
ATOM 855 C CA . SER A 1 116 ? 10.061 6.623 -8.299 1.00 89.12 116 SER A CA 1
ATOM 856 C C . SER A 1 116 ? 9.502 6.886 -9.705 1.00 89.12 116 SER A C 1
ATOM 858 O O . SER A 1 116 ? 10.079 7.642 -10.485 1.00 89.12 116 SER A O 1
ATOM 860 N N . PHE A 1 117 ? 8.341 6.309 -10.032 1.00 90.62 117 PHE A N 1
ATOM 861 C CA . PHE A 1 117 ? 7.636 6.563 -11.290 1.00 90.62 117 PHE A CA 1
ATOM 862 C C . PHE A 1 117 ? 7.206 8.033 -11.439 1.00 90.62 117 PHE A C 1
ATOM 864 O O . PHE A 1 117 ? 7.400 8.633 -12.499 1.00 90.62 117 PHE A O 1
ATOM 871 N N . LEU A 1 118 ? 6.647 8.631 -10.385 1.00 89.38 118 LEU A N 1
ATOM 872 C CA . LEU A 1 118 ? 6.233 10.036 -10.380 1.00 89.38 118 LEU A CA 1
ATOM 873 C C . LEU A 1 118 ? 7.427 10.980 -10.529 1.00 89.38 118 LEU A C 1
ATOM 875 O O . LEU A 1 118 ? 7.318 11.984 -11.232 1.00 89.38 118 LEU A O 1
ATOM 879 N N . GLN A 1 119 ? 8.573 10.637 -9.942 1.00 87.38 119 GLN A N 1
ATOM 880 C CA . GLN A 1 119 ? 9.807 11.395 -10.118 1.00 87.38 119 GLN A CA 1
ATOM 881 C C . GLN A 1 119 ? 10.260 11.402 -11.584 1.00 87.38 119 GLN A C 1
ATOM 883 O O . GLN A 1 119 ? 10.559 12.463 -12.122 1.00 87.38 119 GLN A O 1
ATOM 888 N N . VAL A 1 120 ? 10.201 10.256 -12.278 1.00 85.69 120 VAL A N 1
ATOM 889 C CA . VAL A 1 120 ? 10.516 10.175 -13.719 1.00 85.69 120 VAL A CA 1
ATOM 890 C C . VAL A 1 120 ? 9.598 11.075 -14.551 1.00 85.69 120 VAL A C 1
ATOM 892 O O . VAL A 1 120 ? 10.053 11.711 -15.507 1.00 85.69 120 VAL A O 1
ATOM 895 N N . ILE A 1 121 ? 8.312 11.153 -14.198 1.00 83.62 121 ILE A N 1
ATOM 896 C CA . ILE A 1 121 ? 7.367 12.061 -14.860 1.00 83.62 121 ILE A CA 1
ATOM 897 C C . ILE A 1 121 ? 7.731 13.518 -14.567 1.00 83.62 121 ILE A C 1
ATOM 899 O O . ILE A 1 121 ? 7.795 14.318 -15.496 1.00 83.62 121 ILE A O 1
ATOM 903 N N . SER A 1 122 ? 7.994 13.857 -13.305 1.00 83.81 122 SER A N 1
ATOM 904 C CA . SER A 1 122 ? 8.355 15.216 -12.894 1.00 83.81 122 SER A CA 1
ATOM 905 C C . SER A 1 122 ? 9.621 15.708 -13.599 1.00 83.81 122 SER A C 1
ATOM 907 O O . SER A 1 122 ? 9.629 16.811 -14.141 1.00 83.81 122 SER A O 1
ATOM 909 N N . ASP A 1 123 ? 10.664 14.878 -13.659 1.00 79.12 123 ASP A N 1
ATOM 910 C CA . ASP A 1 123 ? 11.910 15.188 -14.369 1.00 79.12 123 ASP A CA 1
ATOM 911 C C . ASP A 1 123 ? 11.647 15.444 -15.860 1.00 79.12 123 ASP A C 1
ATOM 913 O O . ASP A 1 123 ? 12.174 16.388 -16.445 1.00 79.12 123 ASP A O 1
ATOM 917 N N . SER A 1 124 ? 10.756 14.652 -16.465 1.00 71.31 124 SER A N 1
ATOM 918 C CA . SER A 1 124 ? 10.380 14.806 -17.875 1.00 71.31 124 SER A CA 1
ATOM 919 C C . SER A 1 124 ? 9.608 16.103 -18.151 1.00 71.31 124 SER A C 1
ATOM 921 O O . SER A 1 124 ? 9.691 16.638 -19.253 1.00 71.31 124 SER A O 1
ATOM 923 N N . VAL A 1 125 ? 8.853 16.611 -17.171 1.00 70.69 125 VAL A N 1
ATOM 924 C CA . VAL A 1 125 ? 8.110 17.878 -17.278 1.00 70.69 125 VAL A CA 1
ATOM 925 C C . VAL A 1 125 ? 9.031 19.080 -17.058 1.00 70.69 125 VAL A C 1
ATOM 927 O O . VAL A 1 125 ? 8.927 20.067 -17.783 1.00 70.69 125 VAL A O 1
ATOM 930 N N . ASN A 1 126 ? 9.961 18.997 -16.107 1.00 67.25 126 ASN A N 1
ATOM 931 C CA . ASN A 1 126 ? 10.893 20.086 -15.804 1.00 67.25 126 ASN A CA 1
ATOM 932 C C . ASN A 1 126 ? 11.911 20.324 -16.934 1.00 67.25 126 ASN A C 1
ATOM 934 O O . ASN A 1 126 ? 12.233 21.477 -17.224 1.00 67.25 126 ASN A O 1
ATOM 938 N N . ASP A 1 127 ? 12.333 19.267 -17.637 1.00 61.28 127 ASP A N 1
ATOM 939 C CA . ASP A 1 127 ? 13.170 19.355 -18.847 1.00 61.28 127 ASP A CA 1
ATOM 940 C C . ASP A 1 127 ? 12.514 20.173 -19.982 1.00 61.28 127 ASP A C 1
ATOM 942 O O . ASP A 1 127 ? 13.206 20.693 -20.857 1.00 61.28 127 ASP A O 1
ATOM 946 N N . LEU A 1 128 ? 11.182 20.303 -19.987 1.00 54.59 128 LEU A N 1
ATOM 947 C CA . LEU A 1 128 ? 10.438 21.081 -20.986 1.00 54.59 128 LEU A CA 1
ATOM 948 C C . LEU A 1 128 ? 10.320 22.571 -20.615 1.00 54.59 128 LEU A C 1
ATOM 950 O O . LEU A 1 128 ? 9.979 23.385 -21.475 1.00 54.59 128 LEU A O 1
ATOM 954 N N . GLY A 1 129 ? 10.578 22.935 -19.353 1.00 47.19 129 GLY A N 1
ATOM 955 C CA . GLY A 1 129 ? 10.299 24.263 -18.792 1.00 47.19 129 GLY A CA 1
ATOM 956 C C . GLY A 1 129 ? 11.451 25.272 -18.843 1.00 47.19 129 GLY A C 1
ATOM 957 O O . GLY A 1 129 ? 11.217 26.464 -18.664 1.00 47.19 129 GLY A O 1
ATOM 958 N N . THR A 1 130 ? 12.688 24.847 -19.109 1.00 48.53 130 THR A N 1
ATOM 959 C CA . THR A 1 130 ? 13.877 25.728 -19.096 1.00 48.53 130 THR A CA 1
ATOM 960 C C . THR A 1 130 ? 14.169 26.421 -20.433 1.00 48.53 130 THR A C 1
ATOM 962 O O . THR A 1 130 ? 15.097 27.220 -20.524 1.00 48.53 130 THR A O 1
ATOM 965 N N . GLY A 1 131 ? 13.351 26.196 -21.465 1.00 44.19 131 GLY A N 1
ATOM 966 C CA . GLY A 1 131 ? 13.450 26.853 -22.774 1.00 44.19 131 GLY A CA 1
ATOM 967 C C . GLY A 1 131 ? 12.723 28.201 -22.859 1.00 44.19 131 GLY A C 1
ATOM 968 O O . GLY A 1 131 ? 11.946 28.411 -23.786 1.00 44.19 131 GLY A O 1
ATOM 969 N N . LEU A 1 132 ? 12.921 29.108 -21.897 1.00 41.34 132 LEU A N 1
ATOM 970 C CA . LEU A 1 132 ? 12.419 30.488 -21.974 1.00 41.34 132 LEU A CA 1
ATOM 971 C C . LEU A 1 132 ? 13.484 31.400 -22.593 1.00 41.34 132 LEU A C 1
ATOM 973 O O . LEU A 1 132 ? 14.176 32.138 -21.899 1.00 41.34 132 LEU A O 1
ATOM 977 N N . GLY A 1 133 ? 13.617 31.336 -23.916 1.00 44.59 133 GLY A N 1
ATOM 978 C CA . GLY A 1 133 ? 14.440 32.273 -24.679 1.00 44.59 133 GLY A CA 1
ATOM 979 C C . GLY A 1 133 ? 14.785 31.736 -26.060 1.00 44.59 133 GLY A C 1
ATOM 980 O O . GLY A 1 133 ? 15.767 31.019 -26.203 1.00 44.59 133 GLY A O 1
ATOM 981 N N . GLY A 1 134 ? 13.985 32.081 -27.070 1.00 45.31 134 GLY A N 1
ATOM 982 C CA . GLY A 1 134 ? 14.334 31.828 -28.470 1.00 45.31 134 GLY A CA 1
ATOM 983 C C . GLY A 1 134 ? 13.185 31.271 -29.301 1.00 45.31 134 GLY A C 1
ATOM 984 O O . GLY A 1 134 ? 12.976 30.066 -29.374 1.00 45.31 134 GLY A O 1
ATOM 985 N N . ASP A 1 135 ? 12.482 32.199 -29.934 1.00 40.94 135 ASP A N 1
ATOM 986 C CA . ASP A 1 135 ? 11.853 32.110 -31.246 1.00 40.94 135 ASP A CA 1
ATOM 987 C C . ASP A 1 135 ? 10.794 31.027 -31.528 1.00 40.94 135 ASP A C 1
ATOM 989 O O . ASP A 1 135 ? 10.969 29.805 -31.515 1.00 40.94 135 ASP A O 1
ATOM 993 N N . SER A 1 136 ? 9.639 31.588 -31.868 1.00 54.00 136 SER A N 1
ATOM 994 C CA . SER A 1 136 ? 8.350 31.013 -32.214 1.00 54.00 136 SER A CA 1
ATOM 995 C C . SER A 1 136 ? 8.366 30.115 -33.465 1.00 54.00 136 SER A C 1
ATOM 997 O O . SER A 1 136 ? 7.636 30.387 -34.407 1.00 54.00 136 SER A O 1
ATOM 999 N N . GLU A 1 137 ? 9.129 29.018 -33.452 1.00 45.47 137 GLU A N 1
ATOM 1000 C CA . GLU A 1 137 ? 8.916 27.814 -34.288 1.00 45.47 137 GLU A CA 1
ATOM 1001 C C . GLU A 1 137 ? 9.431 26.513 -33.626 1.00 45.47 137 GLU A C 1
ATOM 1003 O O . GLU A 1 137 ? 8.884 25.435 -33.876 1.00 45.47 137 GLU A O 1
ATOM 1008 N N . ALA A 1 138 ? 10.390 26.580 -32.689 1.00 43.16 138 ALA A N 1
ATOM 1009 C CA . ALA A 1 138 ? 10.873 25.405 -31.942 1.00 43.16 138 ALA A CA 1
ATOM 1010 C C . ALA A 1 138 ? 9.847 24.856 -30.923 1.00 43.16 138 ALA A C 1
ATOM 1012 O O . ALA A 1 138 ? 9.854 23.669 -30.579 1.00 43.16 138 ALA A O 1
ATOM 1013 N N . SER A 1 139 ? 8.896 25.697 -30.503 1.00 44.59 139 SER A N 1
ATOM 1014 C CA . SER A 1 139 ? 7.848 25.375 -29.523 1.00 44.59 139 SER A CA 1
ATOM 1015 C C . SER A 1 139 ? 6.899 24.246 -29.977 1.00 44.59 139 SER A C 1
ATOM 1017 O O . SER A 1 139 ? 6.408 23.477 -29.152 1.00 44.59 139 SER A O 1
ATOM 1019 N N . LYS A 1 140 ? 6.723 24.030 -31.293 1.00 45.06 140 LYS A N 1
ATOM 1020 C CA . LYS A 1 140 ? 5.918 22.908 -31.826 1.00 45.06 140 LYS A CA 1
ATOM 1021 C C . LYS A 1 140 ? 6.664 21.563 -31.867 1.00 45.06 140 LYS A C 1
ATOM 1023 O O . LYS A 1 140 ? 6.019 20.522 -31.985 1.00 45.06 140 LYS A O 1
ATOM 1028 N N . ARG A 1 141 ? 8.003 21.546 -31.766 1.00 44.88 141 ARG A N 1
ATOM 1029 C CA . ARG A 1 141 ? 8.800 20.298 -31.688 1.00 44.88 141 ARG A CA 1
ATOM 1030 C C . ARG A 1 141 ? 9.019 19.816 -30.254 1.00 44.88 141 ARG A C 1
ATOM 1032 O O . ARG A 1 141 ? 9.135 18.612 -30.056 1.00 44.88 141 ARG A O 1
ATOM 1039 N N . SER A 1 142 ? 9.001 20.719 -29.273 1.00 44.25 142 SER A N 1
ATOM 1040 C CA . SER A 1 142 ? 9.224 20.391 -27.855 1.00 44.25 142 SER A CA 1
ATOM 1041 C C . SER A 1 142 ? 8.047 19.644 -27.196 1.00 44.25 142 SER A C 1
ATOM 1043 O O . SER A 1 142 ? 8.239 18.867 -26.269 1.00 44.25 142 SER A O 1
ATOM 1045 N N . GLN A 1 143 ? 6.823 19.752 -27.732 1.00 43.19 143 GLN A N 1
ATOM 1046 C CA . GLN A 1 143 ? 5.649 19.017 -27.219 1.00 43.19 143 GLN A CA 1
ATOM 1047 C C . GLN A 1 143 ? 5.699 17.486 -27.414 1.00 43.19 143 GLN A C 1
ATOM 1049 O O . GLN A 1 143 ? 4.802 16.773 -26.962 1.00 43.19 143 GLN A O 1
ATOM 1054 N N . LYS A 1 144 ? 6.729 16.950 -28.078 1.00 49.00 144 LYS A N 1
ATOM 1055 C CA . LYS A 1 144 ? 6.922 15.511 -28.286 1.00 49.00 144 LYS A CA 1
ATOM 1056 C C . LYS A 1 144 ? 8.116 15.012 -27.481 1.00 49.00 144 LYS A C 1
ATOM 1058 O O . LYS A 1 144 ? 9.223 14.986 -27.990 1.00 49.00 144 LYS A O 1
ATOM 1063 N N . SER A 1 145 ? 7.895 14.529 -26.269 1.00 49.69 145 SER A N 1
ATOM 1064 C CA . SER A 1 145 ? 8.450 13.228 -25.855 1.00 49.69 145 SER A CA 1
ATOM 1065 C C . SER A 1 145 ? 8.042 12.914 -24.424 1.00 49.69 145 SER A C 1
ATOM 1067 O O . SER A 1 145 ? 8.871 12.668 -23.552 1.00 49.69 145 SER A O 1
ATOM 1069 N N . PHE A 1 146 ? 6.731 12.801 -24.188 1.00 51.72 146 PHE A N 1
ATOM 1070 C CA . PHE A 1 146 ? 6.357 11.758 -23.239 1.00 51.72 146 PHE A CA 1
ATOM 1071 C C . PHE A 1 146 ? 6.994 10.458 -23.750 1.00 51.72 146 PHE A C 1
ATOM 1073 O O . PHE A 1 146 ? 6.915 10.206 -24.963 1.00 51.72 146 PHE A O 1
ATOM 1080 N N . PRO A 1 147 ? 7.676 9.676 -22.892 1.00 57.59 147 PRO A N 1
ATOM 1081 C CA . PRO A 1 147 ? 8.232 8.407 -23.325 1.00 57.59 147 PRO A CA 1
ATOM 1082 C C . PRO A 1 147 ? 7.102 7.633 -23.998 1.00 57.59 147 PRO A C 1
ATOM 1084 O O . PRO A 1 147 ? 6.022 7.492 -23.421 1.00 57.59 147 PRO A O 1
ATOM 1087 N N . LYS A 1 148 ? 7.323 7.179 -25.240 1.00 64.00 148 LYS A N 1
ATOM 1088 C CA . LYS A 1 148 ? 6.417 6.265 -25.954 1.00 64.00 148 LYS A CA 1
ATOM 1089 C C . LYS A 1 148 ? 6.483 4.893 -25.281 1.00 64.00 148 LYS A C 1
ATOM 1091 O O . LYS A 1 148 ? 6.893 3.903 -25.878 1.00 64.00 148 LYS A O 1
ATOM 1096 N N . ALA A 1 149 ? 6.196 4.858 -23.993 1.00 64.25 149 ALA A N 1
ATOM 1097 C CA . ALA A 1 149 ? 6.096 3.642 -23.243 1.00 64.25 149 ALA A CA 1
ATOM 1098 C C . ALA A 1 149 ? 4.712 3.056 -23.493 1.00 64.25 149 ALA A C 1
ATOM 1100 O O . ALA A 1 149 ? 3.712 3.775 -23.544 1.00 64.25 149 ALA A O 1
ATOM 1101 N N . ASP A 1 150 ? 4.683 1.745 -23.683 1.00 75.94 150 ASP A N 1
ATOM 1102 C CA . ASP A 1 150 ? 3.450 1.010 -23.890 1.00 75.94 150 ASP A CA 1
ATOM 1103 C C . ASP A 1 150 ? 2.525 1.200 -22.666 1.00 75.94 150 ASP A C 1
ATOM 1105 O O . ASP A 1 150 ? 2.936 0.872 -21.545 1.00 75.94 150 ASP A O 1
ATOM 1109 N N . PRO A 1 151 ? 1.288 1.715 -22.831 1.00 81.94 151 PRO A N 1
ATOM 1110 C CA . PRO A 1 151 ? 0.343 1.881 -21.725 1.00 81.94 151 PRO A CA 1
ATOM 1111 C C . PRO A 1 151 ? 0.061 0.569 -20.974 1.00 81.94 151 PRO A C 1
ATOM 1113 O O . PRO A 1 151 ? -0.331 0.599 -19.804 1.00 81.94 151 PRO A O 1
ATOM 1116 N N . VAL A 1 152 ? 0.301 -0.585 -21.605 1.00 88.00 152 VAL A N 1
ATOM 1117 C CA . VAL A 1 152 ? 0.165 -1.909 -20.988 1.00 88.00 152 VAL A CA 1
ATOM 1118 C C . VAL A 1 152 ? 1.133 -2.100 -19.812 1.00 88.00 152 VAL A C 1
ATOM 1120 O O . VAL A 1 152 ? 0.759 -2.735 -18.821 1.00 88.00 152 VAL A O 1
ATOM 1123 N N . LEU A 1 153 ? 2.340 -1.517 -19.861 1.00 88.25 153 LEU A N 1
ATOM 1124 C CA . LEU A 1 153 ? 3.326 -1.576 -18.769 1.00 88.25 153 LEU A CA 1
ATOM 1125 C C . LEU A 1 153 ? 2.740 -0.994 -17.477 1.00 88.25 153 LEU A C 1
ATOM 1127 O O . LEU A 1 153 ? 2.726 -1.647 -16.429 1.00 88.25 153 LEU A O 1
ATOM 1131 N N . LEU A 1 154 ? 2.196 0.219 -17.584 1.00 90.38 154 LEU A N 1
ATOM 1132 C CA . LEU A 1 154 ? 1.595 0.933 -16.466 1.00 90.38 154 LEU A CA 1
ATOM 1133 C C . LEU A 1 154 ? 0.308 0.263 -15.996 1.00 90.38 154 LEU A C 1
ATOM 1135 O O . LEU A 1 154 ? 0.120 0.081 -14.795 1.00 90.38 154 LEU A O 1
ATOM 1139 N N . ALA A 1 155 ? -0.560 -0.155 -16.921 1.00 91.56 155 ALA A N 1
ATOM 1140 C CA . ALA A 1 155 ? -1.799 -0.847 -16.575 1.00 91.56 155 ALA A CA 1
ATOM 1141 C C . ALA A 1 155 ? -1.532 -2.108 -15.733 1.00 91.56 155 ALA A C 1
ATOM 1143 O O . ALA A 1 155 ? -2.247 -2.377 -14.761 1.00 91.56 155 ALA A O 1
ATOM 11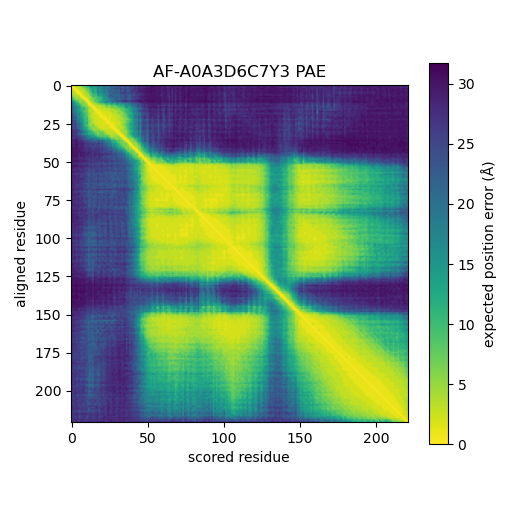44 N N . ARG A 1 156 ? -0.467 -2.856 -16.054 1.00 92.25 156 ARG A N 1
ATOM 1145 C CA . ARG A 1 156 ? -0.050 -4.036 -15.286 1.00 92.25 156 ARG A CA 1
ATOM 1146 C C . ARG A 1 156 ? 0.472 -3.663 -13.896 1.00 92.25 156 ARG A C 1
ATOM 1148 O O . ARG A 1 156 ? 0.077 -4.306 -12.923 1.00 92.25 156 ARG A O 1
ATOM 1155 N N . GLY A 1 157 ? 1.288 -2.611 -13.792 1.00 90.31 157 GLY A N 1
ATOM 1156 C CA . GLY A 1 157 ? 1.751 -2.064 -12.509 1.00 90.31 157 GLY A CA 1
ATOM 1157 C C . GLY A 1 157 ? 0.589 -1.639 -11.607 1.00 90.31 157 GLY A C 1
ATOM 1158 O O . GLY A 1 157 ? 0.473 -2.101 -10.473 1.00 90.31 157 GLY A O 1
ATOM 1159 N N . LEU A 1 158 ? -0.349 -0.853 -12.135 1.00 92.69 158 LEU A N 1
ATOM 1160 C CA . LEU A 1 158 ? -1.530 -0.399 -11.393 1.00 92.69 158 LEU A CA 1
ATOM 1161 C C . LEU A 1 158 ? -2.432 -1.560 -10.959 1.00 92.69 158 LEU A C 1
ATOM 1163 O O . LEU A 1 158 ? -2.919 -1.576 -9.827 1.00 92.69 158 LEU A O 1
ATOM 1167 N N . SER A 1 159 ? -2.608 -2.569 -11.817 1.00 93.62 159 SER A N 1
ATOM 1168 C CA . SER A 1 159 ? -3.376 -3.774 -11.478 1.00 93.62 159 SER A CA 1
ATOM 1169 C C . SER A 1 159 ? -2.770 -4.521 -10.285 1.00 93.62 159 SER A C 1
ATOM 1171 O O . SER A 1 159 ? -3.501 -4.990 -9.408 1.00 93.62 159 SER A O 1
ATOM 1173 N N . ARG A 1 160 ? -1.433 -4.591 -10.202 1.00 92.94 160 ARG A N 1
ATOM 1174 C CA . ARG A 1 160 ? -0.729 -5.162 -9.046 1.00 92.94 160 ARG A CA 1
ATOM 1175 C C . ARG A 1 160 ? -0.969 -4.337 -7.780 1.00 92.94 160 ARG A C 1
ATOM 1177 O O . ARG A 1 160 ? -1.338 -4.912 -6.757 1.00 92.94 160 ARG A O 1
ATOM 1184 N N . GLY A 1 161 ? -0.850 -3.012 -7.859 1.00 91.62 161 GLY A N 1
ATOM 1185 C CA . GLY A 1 161 ? -1.144 -2.110 -6.739 1.00 91.62 161 GLY A CA 1
ATOM 1186 C C . GLY A 1 161 ? -2.571 -2.249 -6.207 1.00 91.62 161 GLY A C 1
ATOM 1187 O O . GLY A 1 161 ? -2.801 -2.321 -4.997 1.00 91.62 161 GLY A O 1
ATOM 1188 N N . MET A 1 162 ? -3.553 -2.377 -7.103 1.00 93.12 162 MET A N 1
ATOM 1189 C CA . MET A 1 162 ? -4.943 -2.650 -6.724 1.00 93.12 162 MET A CA 1
ATOM 1190 C C . MET A 1 162 ? -5.095 -3.988 -5.990 1.00 93.12 162 MET A C 1
ATOM 1192 O O . MET A 1 162 ? -5.833 -4.074 -5.007 1.00 93.12 162 MET A O 1
ATOM 1196 N N . ALA A 1 163 ? -4.392 -5.034 -6.431 1.00 94.44 163 ALA A N 1
ATOM 1197 C CA . ALA A 1 163 ? -4.421 -6.332 -5.763 1.00 94.44 163 ALA A CA 1
ATOM 1198 C C . ALA A 1 163 ? -3.826 -6.257 -4.345 1.00 94.44 163 ALA A C 1
ATOM 1200 O O . ALA A 1 163 ? -4.459 -6.725 -3.394 1.00 94.44 163 ALA A O 1
ATOM 1201 N N . LEU A 1 164 ? -2.666 -5.610 -4.192 1.00 93.69 164 LEU A N 1
ATOM 1202 C CA . LEU A 1 164 ? -1.983 -5.432 -2.905 1.00 93.69 164 LEU A CA 1
ATOM 1203 C C . LEU A 1 164 ? -2.837 -4.630 -1.916 1.00 93.69 164 LEU A C 1
ATOM 1205 O O . LEU A 1 164 ? -3.074 -5.065 -0.788 1.00 93.69 164 LEU A O 1
ATOM 1209 N N . THR A 1 165 ? -3.396 -3.503 -2.356 1.00 91.38 165 THR A N 1
ATOM 1210 C CA . THR A 1 165 ? -4.276 -2.673 -1.517 1.00 91.38 165 THR A CA 1
ATOM 1211 C C . THR A 1 1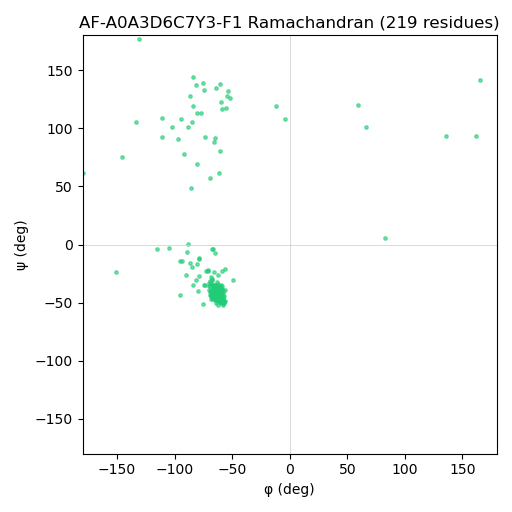65 ? -5.582 -3.386 -1.157 1.00 91.38 165 THR A C 1
ATOM 1213 O O . THR A 1 165 ? -6.068 -3.262 -0.030 1.00 91.38 165 THR A O 1
ATOM 1216 N N . CYS A 1 166 ? -6.152 -4.190 -2.062 1.00 94.00 166 CYS A N 1
ATOM 1217 C CA . CYS A 1 166 ? -7.316 -5.023 -1.759 1.00 94.00 166 CYS A CA 1
ATOM 1218 C C . CYS A 1 166 ? -6.993 -6.084 -0.694 1.00 94.00 166 CYS A C 1
ATOM 1220 O O . CYS A 1 166 ? -7.792 -6.313 0.220 1.00 94.00 166 CYS A O 1
ATOM 1222 N N . GLN A 1 167 ? -5.823 -6.719 -0.785 1.00 93.00 167 GLN A N 1
ATOM 1223 C CA . GLN A 1 167 ? -5.363 -7.710 0.185 1.00 93.00 167 GLN A CA 1
ATOM 1224 C C . GLN A 1 167 ? -5.133 -7.087 1.566 1.00 93.00 167 GLN A C 1
ATOM 1226 O O . GLN A 1 167 ? -5.671 -7.602 2.551 1.00 93.00 167 GLN A O 1
ATOM 1231 N N . ALA A 1 168 ? -4.425 -5.956 1.633 1.00 91.81 168 ALA A N 1
ATOM 1232 C CA . ALA A 1 168 ? -4.200 -5.212 2.871 1.00 91.81 168 ALA A CA 1
ATOM 1233 C C . ALA A 1 168 ? -5.533 -4.827 3.537 1.00 91.81 168 ALA A C 1
ATOM 1235 O O . ALA A 1 168 ? -5.792 -5.184 4.688 1.00 91.81 168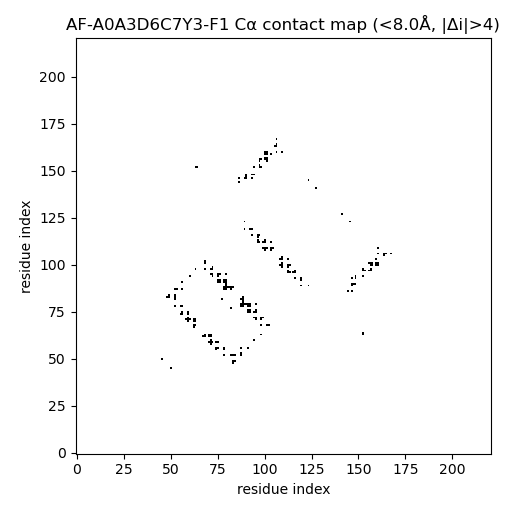 ALA A O 1
ATOM 1236 N N . ARG A 1 169 ? -6.470 -4.254 2.766 1.00 93.25 169 ARG A N 1
ATOM 1237 C CA . ARG A 1 169 ? -7.811 -3.896 3.263 1.00 93.25 169 ARG A CA 1
ATOM 1238 C C . ARG A 1 169 ? -8.597 -5.092 3.796 1.00 93.25 169 ARG A C 1
ATOM 1240 O O . ARG A 1 169 ? -9.323 -4.962 4.781 1.00 93.25 169 ARG A O 1
ATOM 1247 N N . LYS A 1 170 ? -8.488 -6.269 3.168 1.00 94.12 170 LYS A N 1
ATOM 1248 C CA . LYS A 1 170 ? -9.132 -7.495 3.674 1.00 94.12 170 LYS A CA 1
ATOM 1249 C C . LYS A 1 170 ? -8.544 -7.921 5.020 1.00 94.12 170 LYS A C 1
ATOM 1251 O O . LYS A 1 170 ? -9.306 -8.342 5.892 1.00 94.12 170 LYS A O 1
ATOM 1256 N N . ALA A 1 171 ? -7.227 -7.818 5.198 1.00 91.19 171 ALA A N 1
ATOM 1257 C CA . ALA A 1 171 ? -6.570 -8.129 6.464 1.00 91.19 171 ALA A CA 1
ATOM 1258 C C . ALA A 1 171 ? -7.006 -7.158 7.574 1.00 91.19 171 ALA A C 1
ATOM 1260 O O . ALA A 1 171 ? -7.408 -7.601 8.654 1.00 91.19 171 ALA A O 1
ATOM 1261 N N . ASP A 1 172 ? -7.041 -5.859 7.285 1.00 92.25 172 ASP A N 1
ATOM 1262 C CA . ASP A 1 172 ? -7.460 -4.840 8.251 1.00 92.25 172 ASP A CA 1
ATOM 1263 C C . ASP A 1 172 ? -8.935 -4.965 8.619 1.00 92.25 172 ASP A C 1
ATOM 1265 O O . ASP A 1 172 ? -9.293 -4.902 9.795 1.00 92.25 172 ASP A O 1
ATOM 1269 N N . ARG A 1 173 ? -9.805 -5.262 7.646 1.00 94.00 173 ARG A N 1
ATOM 1270 C CA . ARG A 1 173 ? -11.225 -5.521 7.913 1.00 94.00 173 ARG A CA 1
ATOM 1271 C C . ARG A 1 173 ? -11.420 -6.712 8.854 1.00 94.00 173 ARG A C 1
ATOM 1273 O O . ARG A 1 173 ? -12.274 -6.651 9.739 1.00 94.00 173 ARG A O 1
ATOM 1280 N N . LYS A 1 174 ? -10.628 -7.780 8.700 1.00 94.38 174 LYS A N 1
ATOM 1281 C CA . LYS A 1 174 ? -10.655 -8.926 9.625 1.00 94.38 174 LYS A CA 1
ATOM 1282 C C . LYS A 1 174 ? -10.240 -8.499 11.034 1.00 94.38 174 LYS A C 1
ATOM 1284 O O . LYS A 1 174 ? -10.980 -8.779 11.978 1.00 94.38 174 LYS A O 1
ATOM 1289 N N . LYS A 1 175 ? -9.129 -7.769 11.178 1.00 94.50 175 LYS A N 1
ATOM 1290 C CA . LYS A 1 175 ? -8.664 -7.245 12.476 1.00 94.50 175 LYS A CA 1
ATOM 1291 C C . LYS A 1 175 ? -9.712 -6.346 13.136 1.00 94.50 175 LYS A C 1
ATOM 1293 O O . LYS A 1 175 ? -10.015 -6.534 14.312 1.00 94.50 175 LYS A O 1
ATOM 1298 N N . LEU A 1 176 ? -10.326 -5.444 12.370 1.00 95.00 176 LEU A N 1
ATOM 1299 C CA . LEU A 1 176 ? -11.375 -4.547 12.852 1.00 95.00 176 LEU A CA 1
ATOM 1300 C C . LEU A 1 176 ? -12.599 -5.328 13.347 1.00 95.00 176 LEU A C 1
ATOM 1302 O O . LEU A 1 176 ? -13.086 -5.076 14.445 1.00 95.00 176 LEU A O 1
ATOM 1306 N N . SER A 1 177 ? -13.060 -6.324 12.583 1.00 94.81 177 SER A N 1
ATOM 1307 C CA . SER A 1 177 ? -14.196 -7.163 12.990 1.00 94.81 177 SER A CA 1
ATOM 1308 C C . SER A 1 177 ? -13.908 -7.977 14.260 1.00 94.81 177 SER A C 1
ATOM 1310 O O . SER A 1 177 ? -14.768 -8.084 15.137 1.00 94.81 177 SER A O 1
ATOM 1312 N N . ALA A 1 178 ? -12.679 -8.483 14.414 1.00 95.38 178 ALA A N 1
ATOM 1313 C CA . ALA A 1 178 ? -12.244 -9.172 15.626 1.00 95.38 178 ALA A CA 1
ATOM 1314 C C . ALA A 1 178 ? -12.166 -8.213 16.827 1.00 95.38 178 ALA A C 1
ATOM 1316 O O . ALA A 1 178 ? -12.584 -8.570 17.930 1.00 95.38 178 ALA A O 1
ATOM 1317 N N . GLY A 1 179 ? -11.686 -6.984 16.613 1.00 95.06 179 GLY A N 1
ATOM 1318 C CA . GLY A 1 179 ? -11.686 -5.917 17.615 1.00 95.06 179 GLY A CA 1
ATOM 1319 C C . GLY A 1 179 ? -13.097 -5.574 18.094 1.00 95.06 179 GLY A C 1
ATOM 1320 O O . GLY A 1 179 ? -13.358 -5.596 19.294 1.00 95.06 179 GLY A O 1
ATOM 1321 N N . GLN A 1 180 ? -14.038 -5.378 17.167 1.00 95.81 180 GLN A N 1
ATOM 1322 C CA . GLN A 1 180 ? -15.445 -5.105 17.484 1.00 95.81 180 GLN A CA 1
ATOM 1323 C C . GLN A 1 180 ? -16.113 -6.253 18.257 1.00 95.81 180 GLN A C 1
ATOM 1325 O O . GLN A 1 180 ? -16.914 -6.015 19.162 1.00 95.81 180 GLN A O 1
ATOM 1330 N N . ALA A 1 181 ? -15.791 -7.509 17.934 1.00 96.31 181 ALA A N 1
ATOM 1331 C CA . ALA A 1 181 ? -16.302 -8.663 18.673 1.00 96.31 181 ALA A CA 1
ATOM 1332 C C . ALA A 1 181 ? -15.788 -8.688 20.123 1.00 96.31 181 ALA A C 1
ATOM 1334 O O . ALA A 1 181 ? -16.571 -8.902 21.053 1.00 96.31 181 ALA A O 1
ATOM 1335 N N . LYS A 1 182 ? -14.492 -8.408 20.325 1.00 96.81 182 LYS A N 1
ATOM 1336 C CA . LYS A 1 182 ? -13.900 -8.271 21.664 1.00 96.81 182 LYS A CA 1
ATOM 1337 C C . LYS A 1 182 ? -14.547 -7.122 22.432 1.00 96.81 182 LYS A C 1
ATOM 1339 O O . LYS A 1 182 ? -14.960 -7.320 23.568 1.00 96.81 182 LYS A O 1
ATOM 1344 N N . GLU A 1 183 ? -14.709 -5.957 21.811 1.00 97.00 183 GLU A N 1
ATOM 1345 C CA . GLU A 1 183 ? -15.348 -4.795 22.434 1.00 97.00 183 GLU A CA 1
ATOM 1346 C C . GLU A 1 183 ? -16.775 -5.112 22.908 1.00 97.00 183 GLU A C 1
ATOM 1348 O O . GLU A 1 183 ? -17.137 -4.809 24.045 1.00 97.00 183 GLU A O 1
ATOM 1353 N N . LYS A 1 184 ? -17.580 -5.798 22.083 1.00 97.06 184 LYS A N 1
ATOM 1354 C CA . LYS A 1 184 ? -18.923 -6.253 22.478 1.00 97.06 184 LYS A CA 1
ATOM 1355 C C . LYS A 1 184 ? -18.888 -7.199 23.681 1.00 97.06 184 LYS A C 1
ATOM 1357 O O . LYS A 1 184 ? -19.761 -7.101 24.544 1.00 97.06 184 LYS A O 1
ATOM 1362 N N . LYS A 1 185 ? -17.906 -8.105 23.754 1.00 97.75 185 LYS A N 1
ATOM 1363 C CA . LYS A 1 185 ? -17.732 -9.012 24.899 1.00 97.75 185 LYS A CA 1
ATOM 1364 C C . LYS A 1 185 ? -17.404 -8.229 26.174 1.00 97.75 185 LYS A C 1
ATOM 1366 O O . LYS A 1 185 ? -18.117 -8.372 27.164 1.00 97.75 185 LYS A O 1
ATOM 1371 N N . TRP A 1 186 ? -16.416 -7.338 26.113 1.00 97.31 186 TRP A N 1
ATOM 1372 C CA . TRP A 1 186 ? -16.014 -6.504 27.247 1.00 97.31 186 TRP A CA 1
ATOM 1373 C C . TRP A 1 186 ? -17.131 -5.573 27.726 1.00 97.31 186 TRP A C 1
ATOM 1375 O O . TRP A 1 186 ? -17.300 -5.397 28.928 1.00 97.31 186 TRP A O 1
ATOM 1385 N N . LYS A 1 187 ? -17.951 -5.020 26.821 1.00 97.81 187 LYS A N 1
ATOM 1386 C CA . LYS A 1 187 ? -19.131 -4.222 27.203 1.00 97.81 187 LYS A CA 1
ATOM 1387 C C . LYS A 1 187 ? -20.151 -5.040 27.997 1.00 97.81 187 LYS A C 1
ATOM 1389 O O . LYS A 1 187 ? -20.665 -4.551 28.998 1.00 97.81 187 LYS A O 1
ATOM 1394 N N . LYS A 1 188 ? -20.420 -6.286 27.588 1.00 97.81 188 LYS A N 1
ATOM 1395 C CA . LYS A 1 188 ? -21.315 -7.189 28.333 1.00 97.81 188 LYS A CA 1
ATOM 1396 C C . LYS A 1 188 ? -20.753 -7.535 29.711 1.00 97.81 188 LYS A C 1
ATOM 1398 O O . LYS A 1 188 ? -21.500 -7.531 30.681 1.00 97.81 188 LYS A O 1
ATOM 1403 N N . GLU A 1 189 ? -19.460 -7.832 29.804 1.00 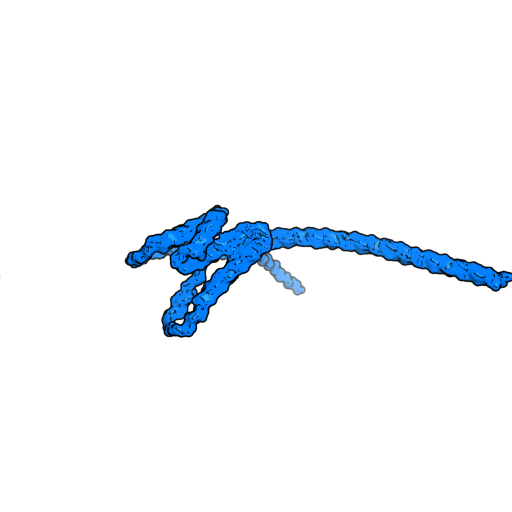97.31 189 GLU A N 1
ATOM 1404 C CA . GLU A 1 189 ? -18.806 -8.114 31.089 1.00 97.31 189 GLU A CA 1
ATOM 1405 C C . GLU A 1 189 ? -18.813 -6.892 32.008 1.00 97.31 189 GLU A C 1
ATOM 1407 O O . GLU A 1 189 ? -19.169 -7.014 33.176 1.00 97.31 189 GLU A O 1
ATOM 1412 N N . ARG A 1 190 ? -18.536 -5.699 31.471 1.00 97.81 190 ARG A N 1
ATOM 1413 C CA . ARG A 1 190 ? -18.620 -4.445 32.226 1.00 97.81 190 ARG A CA 1
ATOM 1414 C C . ARG A 1 190 ? -20.029 -4.201 32.765 1.00 97.81 190 ARG A C 1
ATOM 1416 O O . ARG A 1 190 ? -20.161 -3.844 33.925 1.00 97.81 190 ARG A O 1
ATOM 1423 N N . ALA A 1 191 ? -21.068 -4.439 31.964 1.00 98.00 191 ALA A N 1
ATOM 1424 C CA . ALA A 1 191 ? -22.451 -4.305 32.420 1.00 98.00 191 ALA A CA 1
ATOM 1425 C C . ALA A 1 191 ? -22.788 -5.277 33.567 1.00 98.00 191 ALA A C 1
ATOM 1427 O O . ALA A 1 191 ? -23.446 -4.886 34.525 1.00 98.00 191 ALA A O 1
ATOM 1428 N N . LYS A 1 192 ? -22.295 -6.524 33.509 1.00 98.19 192 LYS A N 1
ATOM 1429 C CA . LYS A 1 192 ? -22.458 -7.498 34.605 1.00 98.19 192 LYS A CA 1
ATOM 1430 C C . LYS A 1 192 ? -21.752 -7.050 35.882 1.00 98.19 192 LYS A C 1
ATOM 1432 O O . LYS A 1 192 ? -22.331 -7.145 36.958 1.00 98.19 192 LYS A O 1
ATOM 1437 N N . MET A 1 193 ? -20.516 -6.567 35.759 1.00 97.50 193 MET A N 1
ATOM 1438 C CA . MET A 1 193 ? -19.756 -6.066 36.905 1.00 97.50 193 MET A CA 1
ATOM 1439 C C . MET A 1 193 ? -20.411 -4.824 37.507 1.00 97.50 193 MET A C 1
ATOM 1441 O O . MET A 1 193 ? -20.502 -4.729 38.723 1.00 97.50 193 MET A O 1
ATOM 1445 N N . GLN A 1 194 ? -20.933 -3.920 36.674 1.00 97.56 194 GLN A N 1
ATOM 1446 C CA . GLN A 1 194 ? -21.662 -2.748 37.149 1.00 97.56 194 GLN A CA 1
ATOM 1447 C C . GLN A 1 194 ? -22.908 -3.152 37.939 1.00 97.56 194 GLN A C 1
ATOM 1449 O O . GLN A 1 194 ? -23.078 -2.712 39.065 1.00 97.56 194 GLN A O 1
ATOM 1454 N N . HIS A 1 195 ? -23.712 -4.077 37.410 1.00 98.00 195 HIS A N 1
ATOM 1455 C CA . HIS A 1 195 ? -24.876 -4.591 38.130 1.00 98.00 195 HIS A CA 1
ATOM 1456 C C . HIS A 1 195 ? -24.498 -5.212 39.486 1.00 98.00 195 HIS A C 1
ATOM 1458 O O . HIS A 1 195 ? -25.221 -5.059 40.471 1.00 98.00 195 HIS A O 1
ATOM 1464 N N . LEU A 1 196 ? -23.375 -5.937 39.557 1.00 97.75 196 LEU A N 1
ATOM 1465 C CA . LEU A 1 196 ? -22.886 -6.502 40.815 1.00 97.75 196 LEU A CA 1
ATOM 1466 C C . LEU A 1 196 ? -22.480 -5.404 41.805 1.00 97.75 196 LEU A C 1
ATOM 1468 O O . LEU A 1 196 ? -22.846 -5.492 42.973 1.00 97.75 196 LEU A O 1
ATOM 1472 N N . ILE A 1 197 ? -21.770 -4.374 41.339 1.00 98.00 197 ILE A N 1
ATOM 1473 C CA . ILE A 1 197 ? -21.410 -3.206 42.153 1.00 98.00 197 ILE A CA 1
ATOM 1474 C C . ILE A 1 197 ? -22.674 -2.551 42.714 1.00 98.00 197 ILE A C 1
ATOM 1476 O O . ILE A 1 197 ? -22.759 -2.363 43.923 1.00 98.00 197 ILE A O 1
ATOM 1480 N N . ASP A 1 198 ? -23.672 -2.291 41.871 1.00 98.12 198 ASP A N 1
ATOM 1481 C CA . ASP A 1 198 ? -24.924 -1.647 42.281 1.00 98.12 198 ASP A CA 1
ATOM 1482 C C . ASP A 1 198 ? -25.674 -2.500 43.325 1.00 98.12 198 ASP A C 1
ATOM 1484 O O . ASP A 1 198 ? -26.196 -1.992 44.319 1.00 98.12 198 ASP A O 1
ATOM 1488 N N . THR A 1 199 ? -25.671 -3.827 43.145 1.00 98.31 199 THR A N 1
ATOM 1489 C CA . THR A 1 199 ? -26.276 -4.776 44.097 1.00 98.31 199 THR A CA 1
ATOM 1490 C C . THR A 1 199 ? -25.563 -4.746 45.449 1.00 98.31 199 THR A C 1
ATOM 1492 O O . THR A 1 199 ? -26.213 -4.689 46.493 1.00 98.31 199 THR A O 1
ATOM 1495 N N . LEU A 1 200 ? -24.229 -4.777 45.445 1.00 98.00 200 LEU A N 1
ATOM 1496 C CA . LEU A 1 200 ? -23.427 -4.742 46.668 1.00 98.00 200 LEU A CA 1
ATOM 1497 C C . LEU A 1 200 ? -23.568 -3.399 47.390 1.00 98.00 200 LEU A C 1
ATOM 1499 O O . LEU A 1 200 ? -23.703 -3.379 48.610 1.00 98.00 200 LEU A O 1
ATOM 1503 N N . GLN A 1 201 ? -23.608 -2.287 46.654 1.00 97.75 201 GLN A N 1
ATOM 1504 C CA . GLN A 1 201 ? -23.869 -0.964 47.220 1.00 97.75 201 GLN A CA 1
ATOM 1505 C C . GLN A 1 201 ? -25.228 -0.914 47.921 1.00 97.75 201 GLN A C 1
ATOM 1507 O O . GLN A 1 201 ? -25.306 -0.458 49.058 1.00 97.75 201 GLN A O 1
ATOM 1512 N N . HIS A 1 202 ? -26.280 -1.456 47.298 1.00 97.62 202 HIS A N 1
ATOM 1513 C CA . HIS A 1 202 ? -27.593 -1.546 47.936 1.00 97.62 202 HIS A CA 1
ATOM 1514 C C . HIS A 1 202 ? -27.552 -2.360 49.239 1.00 97.62 202 HIS A C 1
ATOM 1516 O O . HIS A 1 202 ? -28.098 -1.926 50.253 1.00 97.62 202 HIS A O 1
ATOM 1522 N N . GLN A 1 203 ? -26.875 -3.515 49.238 1.00 97.19 203 GLN A N 1
ATOM 1523 C CA . GLN A 1 203 ? -26.726 -4.347 50.436 1.00 97.19 203 GLN A CA 1
ATOM 1524 C C . GLN A 1 203 ? -25.991 -3.618 51.566 1.00 97.19 203 GLN A C 1
ATOM 1526 O O . GLN A 1 203 ? -26.426 -3.698 52.714 1.00 97.19 203 GLN A O 1
ATOM 1531 N N . ILE A 1 204 ? -24.921 -2.882 51.247 1.00 97.75 204 ILE A N 1
ATOM 1532 C CA . ILE A 1 204 ? -24.192 -2.059 52.221 1.00 97.75 204 ILE A CA 1
ATOM 1533 C C . ILE A 1 204 ? -25.134 -1.022 52.834 1.00 97.75 204 ILE A C 1
ATOM 1535 O O . ILE A 1 204 ? -25.258 -0.975 54.053 1.00 97.75 204 ILE A O 1
ATOM 1539 N N . THR A 1 205 ? -25.876 -0.271 52.017 1.00 98.19 205 THR A N 1
ATOM 1540 C CA . THR A 1 205 ? -26.813 0.749 52.514 1.00 98.19 205 THR A CA 1
ATOM 1541 C C . THR A 1 205 ? -27.902 0.162 53.420 1.00 98.19 205 THR A C 1
ATOM 1543 O O . THR A 1 205 ? -28.279 0.774 54.420 1.00 98.19 205 THR A O 1
ATOM 1546 N N . VAL A 1 206 ? -28.417 -1.033 53.110 1.00 98.19 206 VAL A N 1
ATOM 1547 C CA . VAL A 1 206 ? -29.387 -1.719 53.983 1.00 98.19 206 VAL A CA 1
ATOM 1548 C C . VAL A 1 206 ? -28.750 -2.093 55.322 1.00 98.19 206 VAL A C 1
ATOM 1550 O O . VAL A 1 206 ? -29.354 -1.861 56.368 1.00 98.19 206 VAL A O 1
ATOM 1553 N N . LEU A 1 207 ? -27.536 -2.650 55.306 1.00 97.62 207 LEU A N 1
ATOM 1554 C CA . LEU A 1 207 ? -26.816 -3.019 56.527 1.00 97.62 207 LEU A CA 1
ATOM 1555 C C . LEU A 1 207 ? -26.477 -1.796 57.388 1.00 97.62 207 LEU A C 1
ATOM 1557 O O . LEU A 1 207 ? -26.654 -1.853 58.602 1.00 97.62 207 LEU A O 1
ATOM 1561 N N . GLU A 1 208 ? -26.066 -0.687 56.774 1.00 97.31 208 GLU A N 1
ATOM 1562 C CA . GLU A 1 208 ? -25.819 0.587 57.459 1.00 97.31 208 GLU A CA 1
ATOM 1563 C C . GLU A 1 208 ? -27.080 1.104 58.159 1.00 97.31 208 GLU A C 1
ATOM 1565 O O . GLU A 1 208 ? -27.017 1.504 59.321 1.00 97.31 208 GLU A O 1
ATOM 1570 N N . ARG A 1 209 ? -28.244 1.035 57.498 1.00 97.38 209 ARG A N 1
ATOM 1571 C CA . ARG A 1 209 ? -29.523 1.412 58.119 1.00 97.38 209 ARG A CA 1
ATOM 1572 C C . ARG A 1 209 ? -29.855 0.516 59.314 1.00 97.38 209 ARG A C 1
ATOM 1574 O O . ARG A 1 209 ? -30.225 1.024 60.369 1.00 97.38 209 ARG A O 1
ATOM 1581 N N . ILE A 1 210 ? -29.706 -0.803 59.169 1.00 96.44 210 ILE A N 1
ATOM 1582 C CA . ILE A 1 210 ? -29.957 -1.752 60.267 1.00 96.44 210 ILE A CA 1
ATOM 1583 C C . ILE A 1 210 ? -29.032 -1.462 61.456 1.00 96.44 210 ILE A C 1
ATOM 1585 O O . ILE A 1 210 ? -29.469 -1.547 62.607 1.00 96.44 210 ILE A O 1
ATOM 1589 N N . ASP A 1 211 ? -27.764 -1.132 61.205 1.00 96.31 211 ASP A N 1
ATOM 1590 C CA . ASP A 1 211 ? -26.821 -0.803 62.273 1.00 96.31 211 ASP A CA 1
ATOM 1591 C C . ASP A 1 211 ? -27.201 0.501 62.989 1.00 96.31 211 ASP A C 1
ATOM 1593 O O . ASP A 1 211 ? -27.266 0.520 64.218 1.00 96.31 211 ASP A O 1
ATOM 1597 N N . GLN A 1 212 ? -27.564 1.551 62.244 1.00 96.44 212 GLN A N 1
ATOM 1598 C CA . GLN A 1 212 ? -28.061 2.813 62.809 1.00 96.44 212 GLN A CA 1
ATOM 1599 C C . GLN A 1 212 ? -29.286 2.594 63.709 1.00 96.44 212 GLN A C 1
ATOM 1601 O O . GLN A 1 212 ? -29.286 3.025 64.863 1.00 96.44 212 GLN A O 1
ATOM 1606 N N . GLU A 1 213 ? -30.286 1.842 63.237 1.00 95.81 213 GLU A N 1
ATOM 1607 C CA . GLU A 1 213 ? -31.482 1.511 64.023 1.00 95.81 213 GLU A CA 1
ATOM 1608 C C . GLU A 1 213 ? -31.139 0.746 65.313 1.00 95.81 213 GLU A C 1
ATOM 1610 O O . GLU A 1 213 ? -31.750 0.959 66.365 1.00 95.81 213 GLU A O 1
ATOM 1615 N N . ARG A 1 214 ? -30.155 -0.162 65.262 1.00 94.94 214 ARG A N 1
ATOM 1616 C CA . ARG A 1 214 ? -29.688 -0.902 66.445 1.00 94.94 214 ARG A CA 1
ATOM 1617 C C . ARG A 1 214 ? -28.950 -0.002 67.428 1.00 94.94 214 ARG A C 1
ATOM 1619 O O . ARG A 1 214 ? -29.132 -0.174 68.633 1.00 94.94 214 ARG A O 1
ATOM 1626 N N . GLN A 1 215 ? -28.115 0.915 66.949 1.00 94.44 215 GLN A N 1
ATOM 1627 C CA . GLN A 1 215 ? -27.410 1.868 67.805 1.00 94.44 215 GLN A CA 1
ATOM 1628 C C . GLN A 1 215 ? -28.391 2.810 68.507 1.00 94.44 215 GLN A C 1
ATOM 1630 O O . GLN A 1 215 ? -28.243 3.058 69.701 1.00 94.44 215 GLN A O 1
ATOM 1635 N N . GLU A 1 216 ? -29.421 3.280 67.805 1.00 93.19 216 GLU A N 1
ATOM 1636 C CA . GLU A 1 216 ? -30.438 4.163 68.374 1.00 93.19 216 GLU A CA 1
ATOM 1637 C C . GLU A 1 216 ? -31.269 3.454 69.450 1.00 93.19 216 GLU A C 1
ATOM 1639 O O . GLU A 1 216 ? -31.419 3.976 70.553 1.00 93.19 216 GLU A O 1
ATOM 1644 N N . LYS A 1 217 ? -31.676 2.197 69.218 1.00 91.75 217 LYS A N 1
ATOM 1645 C CA . LYS A 1 217 ? -32.346 1.375 70.245 1.00 91.75 217 LYS A CA 1
ATOM 1646 C C . LYS A 1 217 ? -31.503 1.168 71.507 1.00 91.75 217 LYS A C 1
ATOM 1648 O O . LYS A 1 217 ? -32.064 1.152 72.596 1.00 91.75 217 LYS A O 1
ATOM 1653 N N . ARG A 1 218 ? -30.176 1.030 71.383 1.00 90.31 21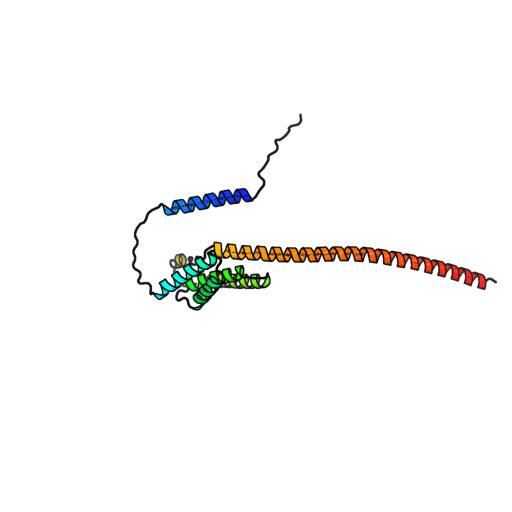8 ARG A N 1
ATOM 1654 C CA . ARG A 1 218 ? -29.264 0.912 72.540 1.00 90.31 218 ARG A CA 1
ATOM 1655 C C . ARG A 1 218 ? -29.098 2.213 73.324 1.00 90.31 218 ARG A C 1
ATOM 1657 O O . ARG A 1 218 ? -28.681 2.147 74.468 1.00 90.31 218 ARG A O 1
ATOM 1664 N N . ARG A 1 219 ? -29.350 3.376 72.714 1.00 84.75 219 ARG A N 1
ATOM 1665 C CA . ARG A 1 219 ? -29.233 4.687 73.380 1.00 84.75 219 ARG A CA 1
ATOM 1666 C C . ARG A 1 219 ? -30.488 5.084 74.160 1.00 84.75 219 ARG A C 1
ATOM 1668 O O . ARG A 1 219 ? -30.413 5.989 74.980 1.00 84.75 219 ARG A O 1
ATOM 1675 N N . VAL A 1 220 ? -31.627 4.462 73.855 1.00 84.12 220 VAL A N 1
ATOM 1676 C CA . VAL A 1 220 ? -32.933 4.752 74.475 1.00 84.12 220 VAL A CA 1
ATOM 1677 C C . VAL A 1 220 ? -33.241 3.806 75.650 1.00 84.12 220 VAL A C 1
ATOM 1679 O O . VAL A 1 220 ? -34.153 4.083 76.426 1.00 84.12 220 VAL A O 1
ATOM 1682 N N . GLN A 1 221 ? -32.490 2.708 75.788 1.00 60.47 221 GLN A N 1
ATOM 1683 C CA . GLN A 1 221 ? -32.516 1.811 76.954 1.00 60.47 221 GLN A CA 1
ATOM 1684 C C . GLN A 1 221 ? -31.519 2.267 78.015 1.00 60.47 221 GLN A C 1
ATOM 1686 O O . GLN A 1 221 ? -31.866 2.137 79.208 1.00 60.47 221 GLN A O 1
#

Radius of gyration: 35.99 Å; Cα contacts (8 Å, |Δi|>4): 124; chains: 1; bounding box: 84×44×126 Å

Solvent-accessible surface area (backbone atoms only — not comparable to full-atom values): 12734 Å² total; per-residue (Å²): 142,84,86,83,80,83,87,78,88,74,83,88,60,83,66,60,61,53,52,55,53,51,54,54,54,55,54,56,57,59,59,64,75,72,67,73,94,72,90,78,89,72,88,69,90,68,60,71,68,60,60,50,51,51,52,50,48,55,49,22,50,53,30,40,74,74,62,40,42,71,64,14,33,53,45,18,48,50,32,42,74,66,40,88,48,69,66,57,16,54,33,17,45,52,52,25,25,27,35,41,20,51,66,35,88,48,64,62,53,25,48,55,19,50,52,53,40,50,47,58,52,50,55,60,54,54,73,67,65,77,77,82,80,80,67,98,65,58,70,77,59,67,78,68,66,75,58,91,60,63,68,66,51,52,54,50,15,53,54,40,50,54,51,42,52,51,51,52,51,53,55,50,51,51,54,50,54,54,50,52,52,51,51,56,51,52,52,53,51,50,52,53,52,49,53,50,50,55,51,50,52,52,53,49,54,53,52,53,51,56,50,52,55,52,54,52,57,64,72,77,108